Protein AF-X0Z3E6-F1 (afdb_monomer)

Nearest PDB structures (foldseek):
  6an0-assembly1_A-2  TM=9.094E-01  e=1.354E-13  Elizabethkingia anophelis NUHP1
  5vlc-assembly2_D  TM=8.176E-01  e=4.353E-12  Medicago truncatula
  5vld-assembly1_B  TM=8.070E-01  e=6.159E-12  Medicago truncatula
  8wwe-assembly1_B  TM=8.774E-01  e=5.944E-10  Ruegeria pomeroyi DSS-3
  8v36-assembly1_A  TM=8.901E-01  e=8.411E-10  Cupriavidus pinatubonensis JMP134

pLDDT: mean 85.2, std 17.92, range [24.03, 98.38]

InterPro domains:
  IPR012131 Histidinol dehydrogenase [PF00815] (28-216)
  IPR012131 Histidinol dehydrogenase [PR00083] (35-59)
  IPR012131 Histidinol dehydrogenase [PR00083] (145-171)
  IPR012131 Histidinol dehydrogenase [PR00083] (180-206)
  IPR012131 Histidinol dehydrogenase [PTHR21256] (28-215)
  IPR016161 Aldehyde/histidinol dehydrogenase [SSF53720] (30-215)

Sequence (234 aa):
MNYNFLKIEKPGKLGDIGTLFGQGFKVSSSVEKAVDKILKEVEANGDRAILKFCRQFDRFDTKDINEVKVKSKEIELASKKVKKTFPNLVKALEVSYRNIKEYHNAQFKKESGSWTIKPGKGKEVGQILLPLERVGIYIPGGRYIYPSTVLMTVVPAMVAGVKEIVICTPPQPDGNIDQILLYLCGRLKIKEVYKIGGAQAIAVLTYGTESIKKVTPSSYSLPQYQTGSSYISP

Secondary structure (DSSP, 8-state):
--------PPPSSGGGHHHHH-------HHHHHHHHHHHHHHHHHHHHHHHHHHHHHS----S-GGGTBPPHHHHHHHHHHHHHH-HHHHHHHHHHHHHHHHHHHHHHHHS--SEEEEEETTEEEEE-----SEEEEE---SS---HHHHHHHHHHHHHHT-SEEEEEEPPPTTSPPPHHHHHHHHHTT--EEEE--HHHHHHHHHH--SSS---S-STT--------------

Mean predicted aligned error: 9.58 Å

Radius of gyration: 23.56 Å; Cα contacts (8 Å, |Δi|>4): 290; chains: 1; bo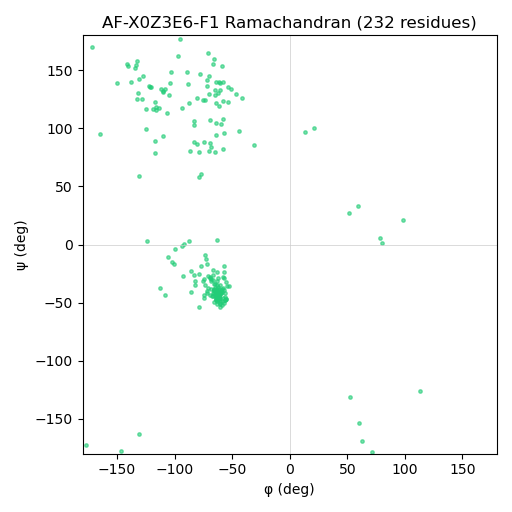unding box: 62×54×67 Å

Solvent-accessible surface area (backbone atoms only — not comparable to full-atom values): 13722 Å² total; per-residue (Å²): 134,91,72,86,71,81,76,86,66,82,67,90,46,81,70,61,50,49,68,79,70,54,75,76,83,74,78,53,70,68,56,54,54,52,44,53,50,43,36,52,43,26,65,75,46,24,57,62,36,48,43,51,46,27,40,74,73,35,59,32,83,54,91,51,74,73,72,36,42,59,52,71,66,59,25,51,52,23,36,56,48,43,54,71,76,36,51,68,58,50,52,53,51,53,52,49,48,51,54,52,45,52,51,47,48,52,52,62,68,67,47,84,66,58,45,76,47,67,93,46,93,97,42,77,50,69,49,81,77,76,55,55,63,38,46,64,43,79,46,79,52,64,97,55,82,53,69,62,59,52,48,72,53,51,44,52,42,54,68,59,56,36,76,39,60,36,37,28,26,29,27,34,85,87,57,42,68,57,45,68,57,30,25,48,31,50,76,70,67,52,79,43,40,32,53,33,36,74,60,56,30,53,27,38,34,58,64,15,37,90,88,41,80,41,30,59,78,78,67,89,70,67,76,84,68,79,75,87,62,83,85,78,75,133

Organism: NCBI:txid412755

Foldseek 3Di:
DDDPDPPPDPDPDPVVVCVVVPPPPDDDPVVVVVLVVLLVCCLVPPLVSQCVCCVVPLVANDPDSVLQWDDPVLLVVLQVVCCVPPVVVVVVLVVLLVVLLVVLLVVVVPPPAWDWDDPDVPDIDTDHQAAQQEDEQEFEDEPDHDSVSLSNPLSNSVSSPHNAYAYEYAAYNVNHRDSSVSSSCVVSVHRHYGNGDDSNSVSCCDNNGPPGDHSDPPPPPPPPPPPPDDPPDD

Structure (mmCIF, N/CA/C/O backbone):
data_AF-X0Z3E6-F1
#
_entry.id   AF-X0Z3E6-F1
#
loop_
_atom_site.group_PDB
_atom_site.id
_atom_site.type_symbol
_atom_site.label_atom_id
_atom_site.label_alt_id
_atom_site.label_comp_id
_atom_site.label_asym_id
_atom_site.label_entity_id
_atom_site.label_seq_id
_atom_site.pdbx_PDB_ins_code
_atom_site.Cartn_x
_atom_site.Cartn_y
_atom_site.Cartn_z
_atom_site.occupancy
_atom_site.B_iso_or_equiv
_atom_site.auth_seq_id
_atom_site.auth_comp_id
_atom_site.auth_asym_id
_atom_site.auth_atom_id
_atom_site.pdbx_PDB_model_num
ATOM 1 N N . MET A 1 1 ? -4.093 30.022 -31.645 1.00 42.38 1 MET A N 1
ATOM 2 C CA . MET A 1 1 ? -4.560 29.040 -30.642 1.00 42.38 1 MET A CA 1
ATOM 3 C C . MET A 1 1 ? -5.945 29.465 -30.185 1.00 42.38 1 MET A C 1
ATOM 5 O O . MET A 1 1 ? -6.049 30.468 -29.494 1.00 42.38 1 MET A O 1
ATOM 9 N N . ASN A 1 2 ? -6.995 28.760 -30.609 1.00 47.34 2 ASN A N 1
ATOM 10 C CA . ASN A 1 2 ? -8.354 29.000 -30.119 1.00 47.34 2 ASN A CA 1
ATOM 11 C C . ASN A 1 2 ? -8.529 28.248 -28.800 1.00 47.34 2 ASN A C 1
ATOM 13 O O . ASN A 1 2 ? -8.915 27.083 -28.792 1.00 47.34 2 ASN A O 1
ATOM 17 N N . TYR A 1 3 ? -8.187 28.893 -27.688 1.00 57.53 3 TYR A N 1
ATOM 18 C CA . TYR A 1 3 ? -8.621 28.405 -26.387 1.00 57.53 3 TYR A CA 1
ATOM 19 C C . TYR A 1 3 ? -10.102 28.755 -26.231 1.00 57.53 3 TYR A C 1
ATOM 21 O O . TYR A 1 3 ? -10.479 29.921 -26.349 1.00 57.53 3 TYR A O 1
ATOM 29 N N . ASN A 1 4 ? -10.941 27.750 -25.974 1.00 59.50 4 ASN A N 1
ATOM 30 C CA . ASN A 1 4 ? -12.307 27.966 -25.508 1.00 59.50 4 ASN A CA 1
ATOM 31 C C . ASN A 1 4 ? -12.238 28.525 -24.085 1.00 59.50 4 ASN A C 1
ATOM 33 O O . ASN A 1 4 ? -12.309 27.787 -23.104 1.00 59.50 4 ASN A O 1
ATOM 37 N N . PHE A 1 5 ? -12.054 29.837 -23.968 1.00 62.66 5 PHE A N 1
ATOM 38 C CA . PHE A 1 5 ? -12.304 30.528 -22.716 1.00 62.66 5 PHE A CA 1
ATOM 39 C C . PHE A 1 5 ? -13.795 30.398 -22.418 1.00 62.66 5 PHE A C 1
ATOM 41 O O . PHE A 1 5 ? -14.632 30.781 -23.238 1.00 62.66 5 PHE A O 1
ATOM 48 N N . LEU A 1 6 ? -14.128 29.825 -21.262 1.00 59.34 6 LEU A N 1
ATOM 49 C CA . LEU A 1 6 ? -15.498 29.803 -20.768 1.00 59.34 6 LEU A CA 1
ATOM 50 C C . LEU A 1 6 ? -15.971 31.257 -20.645 1.00 59.34 6 LE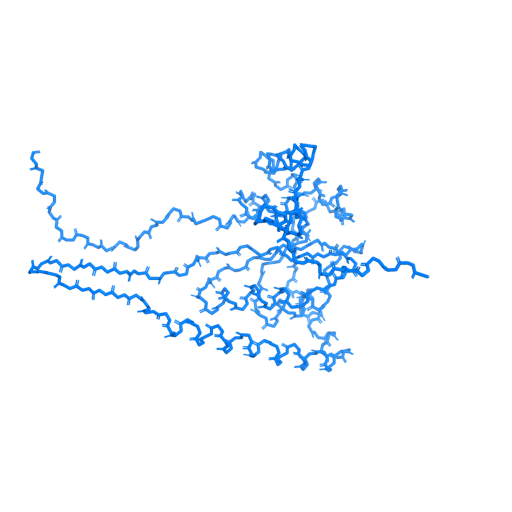U A C 1
ATOM 52 O O . LEU A 1 6 ? -15.524 31.986 -19.759 1.00 59.34 6 LEU A O 1
ATOM 56 N N . LYS A 1 7 ? -16.863 31.694 -21.538 1.00 62.50 7 LYS A N 1
ATOM 57 C CA . LYS A 1 7 ? -17.664 32.893 -21.295 1.00 62.50 7 LYS A CA 1
ATOM 58 C C . LYS A 1 7 ? -18.632 32.534 -20.176 1.00 62.50 7 LYS A C 1
ATOM 60 O O . LYS A 1 7 ? -19.538 31.733 -20.378 1.00 62.50 7 LYS A O 1
ATOM 65 N N . ILE A 1 8 ? -18.391 33.064 -18.981 1.00 61.66 8 ILE A N 1
ATOM 66 C CA . ILE A 1 8 ? -19.300 32.885 -17.848 1.00 61.66 8 ILE A CA 1
ATOM 67 C C . ILE A 1 8 ? -20.515 33.777 -18.106 1.00 61.66 8 ILE A C 1
ATOM 69 O O . ILE A 1 8 ? -20.546 34.940 -17.715 1.00 61.66 8 ILE A O 1
ATOM 73 N N . GLU A 1 9 ? -21.503 33.239 -18.812 1.00 66.81 9 GLU A N 1
ATOM 74 C CA . GLU A 1 9 ? -22.838 33.822 -18.889 1.00 66.81 9 GLU A CA 1
ATOM 75 C C . GLU A 1 9 ? -23.675 33.280 -17.728 1.00 66.81 9 GLU A C 1
ATOM 77 O O . GLU A 1 9 ? -23.588 32.102 -17.373 1.00 66.81 9 GLU A O 1
ATOM 82 N N . LYS A 1 10 ? -24.456 34.154 -17.082 1.00 64.69 10 LYS A N 1
ATOM 83 C CA . LYS A 1 10 ? -25.321 33.758 -15.966 1.00 64.69 10 LYS A CA 1
ATOM 84 C C . LYS A 1 10 ? -26.331 32.721 -16.487 1.00 64.69 10 LYS A C 1
ATOM 86 O O . LYS A 1 10 ? -27.104 33.069 -17.379 1.00 64.69 10 LYS A O 1
ATOM 91 N N . PRO A 1 11 ? -26.351 31.484 -15.956 1.00 65.31 11 PRO A N 1
ATOM 92 C CA . PRO A 1 11 ? -27.252 30.451 -16.451 1.00 65.31 11 PRO A CA 1
ATOM 93 C C . PRO A 1 11 ? -28.706 30.899 -16.275 1.00 65.31 11 PRO A C 1
ATOM 95 O O . PRO A 1 11 ? -29.086 31.403 -15.214 1.00 65.31 11 PRO A O 1
ATOM 98 N N . GLY A 1 12 ? -29.508 30.735 -17.329 1.00 69.94 12 GLY A N 1
ATOM 99 C CA . GLY A 1 12 ? -30.913 31.141 -17.346 1.00 69.94 12 GLY A CA 1
ATOM 100 C C . GLY A 1 12 ? -31.782 30.284 -16.425 1.00 69.94 12 GLY A C 1
ATOM 101 O O . GLY A 1 12 ? -32.778 30.775 -15.891 1.00 69.94 12 GLY A O 1
ATOM 102 N N . LYS A 1 13 ? -31.405 29.015 -16.206 1.00 75.38 13 LYS A N 1
ATOM 103 C CA . LYS A 1 13 ? -32.053 28.083 -15.270 1.00 75.38 13 LYS A CA 1
ATOM 104 C C . LYS A 1 13 ? -31.015 27.211 -14.554 1.00 75.38 13 LYS A C 1
ATOM 106 O O . LYS A 1 13 ? -29.942 26.936 -15.080 1.00 75.38 13 LYS A O 1
ATOM 111 N N . LEU A 1 14 ? -31.357 26.704 -13.363 1.00 66.12 14 LEU A N 1
ATOM 112 C CA . LEU A 1 14 ? -30.474 25.832 -12.565 1.00 66.12 14 LEU A CA 1
ATOM 113 C C . LEU A 1 14 ? -30.032 24.558 -13.321 1.00 66.12 14 LEU A C 1
ATOM 115 O O . LEU A 1 14 ? -28.947 24.046 -13.073 1.00 66.12 14 LEU A O 1
ATOM 119 N N . GLY A 1 15 ? -30.854 24.055 -14.250 1.00 65.88 15 GLY A N 1
ATOM 120 C CA . GLY A 1 15 ? -30.541 22.877 -15.070 1.00 65.88 15 GLY A CA 1
ATOM 121 C C . GLY A 1 15 ? -29.378 23.083 -16.049 1.00 65.88 15 GLY A C 1
ATOM 122 O O . GLY A 1 15 ? -28.659 22.129 -16.336 1.00 65.88 15 GLY A O 1
ATOM 123 N N . ASP A 1 16 ? -29.127 24.325 -16.477 1.00 65.25 16 ASP A N 1
ATOM 124 C CA . ASP A 1 16 ? -28.035 24.681 -17.398 1.00 65.25 16 ASP A CA 1
ATOM 125 C C . ASP A 1 16 ? -26.659 24.590 -16.715 1.00 65.25 16 ASP A C 1
ATOM 127 O O . ASP A 1 16 ? -25.621 24.517 -17.363 1.00 65.25 16 ASP A O 1
ATOM 131 N N . ILE A 1 17 ? -26.643 24.555 -15.380 1.00 66.12 17 ILE A N 1
ATOM 132 C CA . ILE A 1 17 ? -25.440 24.324 -14.579 1.00 66.12 17 ILE A CA 1
ATOM 133 C C . ILE A 1 17 ? -25.023 22.844 -14.646 1.00 66.12 17 ILE A C 1
ATOM 135 O O . ILE A 1 17 ? -23.836 22.520 -14.591 1.00 66.12 17 ILE A O 1
ATOM 139 N N . GLY A 1 18 ? -25.984 21.932 -14.827 1.00 63.44 18 GLY A N 1
ATOM 140 C CA . GLY A 1 18 ? -25.732 20.493 -14.905 1.00 63.44 18 GLY A CA 1
ATOM 141 C C . GLY A 1 18 ? -24.851 20.087 -16.088 1.00 63.44 18 GLY A C 1
ATOM 142 O O . GLY A 1 18 ? -24.103 19.122 -15.979 1.00 63.44 18 GLY A O 1
ATOM 143 N N . THR A 1 19 ? -24.868 20.836 -17.194 1.00 64.94 19 THR A N 1
ATOM 144 C CA . THR A 1 19 ? -23.994 20.599 -18.357 1.00 64.94 19 THR A CA 1
ATOM 145 C C . THR A 1 19 ? -22.572 21.126 -18.146 1.00 64.94 19 THR A C 1
ATOM 147 O O . THR A 1 19 ? -21.637 20.568 -18.716 1.00 64.94 19 THR A O 1
ATOM 150 N N . LEU A 1 20 ? -22.381 22.133 -17.283 1.00 66.19 20 LEU A N 1
ATOM 151 C CA . LEU A 1 20 ? -21.060 22.653 -16.900 1.00 66.19 20 LEU A CA 1
ATOM 152 C C . LEU A 1 20 ? -20.313 21.702 -15.951 1.00 66.19 20 LEU A C 1
ATOM 154 O O . LEU A 1 20 ? -19.094 21.569 -16.045 1.00 66.19 20 LEU A O 1
ATOM 158 N N . PHE A 1 21 ? -21.040 21.020 -15.062 1.00 67.50 21 PHE A N 1
ATOM 159 C CA . PHE A 1 21 ? -20.483 20.036 -14.119 1.00 67.50 21 PHE A CA 1
ATOM 160 C C . PHE A 1 21 ? -20.665 18.579 -14.568 1.00 67.50 21 PHE A C 1
ATOM 162 O O . PHE A 1 21 ? -20.172 17.656 -13.919 1.00 67.50 21 PHE A O 1
ATOM 169 N N . GLY A 1 22 ? -21.358 18.362 -15.685 1.00 56.81 22 GLY A N 1
ATOM 170 C CA . GLY A 1 22 ? -21.701 17.056 -16.229 1.00 56.81 22 GLY A CA 1
ATOM 171 C C . GLY A 1 22 ? -20.538 16.379 -16.941 1.00 56.81 22 GLY A C 1
ATOM 172 O O . GLY A 1 22 ? -20.647 16.049 -18.118 1.00 56.81 22 GLY A O 1
ATOM 173 N N . GLN A 1 23 ? -19.433 16.109 -16.245 1.00 59.59 23 GLN A N 1
ATOM 174 C CA . GLN A 1 23 ? -18.510 15.072 -16.704 1.00 59.59 23 GLN A CA 1
ATOM 175 C C . GLN A 1 23 ? -19.085 13.710 -16.323 1.00 59.59 23 GLN A C 1
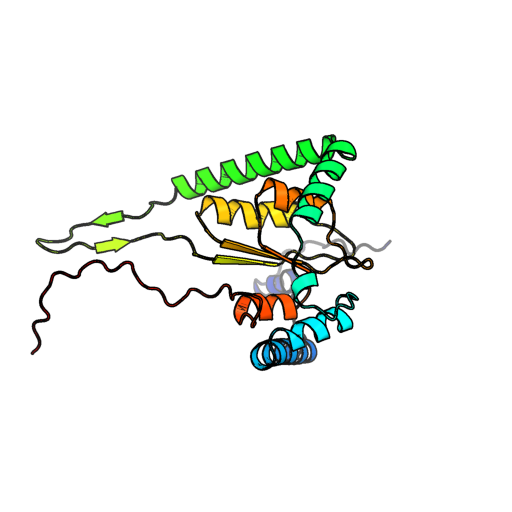ATOM 177 O O . GLN A 1 23 ? -18.712 13.100 -15.325 1.00 59.59 23 GLN A O 1
ATOM 182 N N . GLY A 1 24 ? -20.044 13.240 -17.121 1.00 55.34 24 GLY A N 1
ATOM 183 C CA . GLY A 1 24 ? -20.510 11.863 -17.044 1.00 55.34 24 GLY A CA 1
ATOM 184 C C . GLY A 1 24 ? -19.366 10.925 -17.414 1.00 55.34 24 GLY A C 1
ATOM 185 O O . GLY A 1 24 ? -19.146 10.652 -18.592 1.00 55.34 24 GLY A O 1
ATOM 186 N N . PHE A 1 25 ? -18.628 10.431 -16.421 1.00 58.25 25 PHE A N 1
ATOM 187 C CA . PHE A 1 25 ? -17.684 9.336 -16.609 1.00 58.25 25 PHE A CA 1
ATOM 188 C C . PHE A 1 25 ? -18.484 8.058 -16.893 1.00 58.25 25 PHE A C 1
ATOM 190 O O . PHE A 1 25 ? -18.868 7.326 -15.984 1.00 58.25 25 PHE A O 1
ATOM 197 N N . LYS A 1 26 ? -18.807 7.814 -18.168 1.00 68.75 26 LYS A N 1
ATOM 198 C CA . LYS A 1 26 ? -19.367 6.536 -18.615 1.00 68.75 26 LYS A CA 1
ATOM 199 C C . LYS A 1 26 ? -18.221 5.559 -18.840 1.00 68.75 26 LYS A C 1
ATOM 201 O O . LYS A 1 26 ? -17.501 5.663 -19.832 1.00 68.75 26 LYS A O 1
ATOM 206 N N . VAL A 1 27 ? -18.072 4.599 -17.932 1.00 73.31 27 VAL A N 1
ATOM 207 C CA . VAL A 1 27 ? -17.264 3.404 -18.194 1.00 73.31 27 VAL A CA 1
ATOM 208 C C . VAL A 1 27 ? -17.949 2.623 -19.312 1.00 73.31 27 VAL A C 1
ATOM 210 O O . VAL A 1 27 ? -19.167 2.449 -19.304 1.00 73.31 27 VAL A O 1
ATOM 213 N N . SER A 1 28 ? -17.192 2.191 -20.319 1.00 85.56 28 SER A N 1
ATOM 214 C CA . SER A 1 28 ? -17.769 1.358 -21.368 1.00 85.56 28 SER A CA 1
ATOM 215 C C . SER A 1 28 ? -18.065 -0.040 -20.821 1.00 85.56 28 SER A C 1
ATOM 217 O O . SER A 1 28 ? -17.262 -0.628 -20.095 1.00 85.56 28 SER A O 1
ATOM 219 N N . SER A 1 29 ? -19.188 -0.623 -21.239 1.00 86.94 29 SER A N 1
ATOM 220 C CA . SER A 1 29 ? -19.568 -1.991 -20.854 1.00 86.94 29 SER A CA 1
ATOM 221 C C . SER A 1 29 ? -18.511 -3.038 -21.235 1.00 86.94 29 SER A C 1
ATOM 223 O O . SER A 1 29 ? -18.428 -4.101 -20.624 1.00 86.94 29 SER A O 1
ATOM 225 N N . SER A 1 30 ? -17.663 -2.748 -22.228 1.00 90.19 30 SER A N 1
ATOM 226 C CA . SER A 1 30 ? -16.524 -3.594 -22.590 1.00 90.19 30 SER A CA 1
ATOM 227 C C . SER A 1 30 ? -15.436 -3.615 -21.513 1.00 90.19 30 SER A C 1
ATOM 229 O O . SER A 1 30 ? -14.850 -4.668 -21.275 1.00 90.19 30 SER A O 1
ATOM 231 N N . VAL A 1 31 ? -15.167 -2.478 -20.858 1.00 90.31 31 VAL A N 1
ATOM 232 C CA . VAL A 1 31 ? -14.194 -2.393 -19.759 1.00 90.31 31 VAL A CA 1
ATOM 233 C C . VAL A 1 31 ? -14.724 -3.129 -18.535 1.00 90.31 31 VAL A C 1
ATOM 235 O O . VAL A 1 31 ? -13.990 -3.920 -17.953 1.00 90.31 31 VAL A O 1
ATOM 238 N N . GLU A 1 32 ? -16.002 -2.956 -18.196 1.00 90.44 32 GLU A N 1
ATOM 239 C CA . GLU A 1 32 ? -16.633 -3.676 -17.080 1.00 90.44 32 GLU A CA 1
ATOM 240 C C . GLU A 1 32 ? -16.546 -5.193 -17.263 1.00 90.44 32 GLU A C 1
ATOM 242 O O . GLU A 1 32 ? -16.071 -5.895 -16.374 1.00 90.44 32 GLU A O 1
ATOM 247 N N . LYS A 1 33 ? -16.908 -5.703 -18.450 1.00 94.06 33 LYS A N 1
ATOM 248 C CA . LYS A 1 33 ? -16.800 -7.137 -18.769 1.00 94.06 33 LYS A CA 1
ATOM 249 C C . LYS A 1 33 ? -15.360 -7.647 -18.703 1.00 94.06 33 LYS A C 1
ATOM 251 O O . LYS A 1 33 ? -15.129 -8.777 -18.275 1.00 94.06 33 LYS A O 1
ATOM 256 N N . ALA A 1 34 ? -14.390 -6.844 -19.142 1.00 93.81 34 ALA A N 1
ATOM 257 C CA . ALA A 1 34 ? -12.980 -7.215 -19.074 1.00 93.81 34 ALA A CA 1
ATOM 258 C C . ALA A 1 34 ? -12.487 -7.297 -17.621 1.00 93.81 34 ALA A C 1
ATOM 260 O O . ALA A 1 34 ? -11.824 -8.269 -17.260 1.00 93.81 34 ALA A O 1
ATOM 261 N N . VAL A 1 35 ? -12.844 -6.317 -16.786 1.00 95.00 35 VAL A N 1
ATOM 262 C CA . VAL A 1 35 ? -12.511 -6.307 -15.356 1.00 95.00 35 VAL A CA 1
ATOM 263 C C . VAL A 1 35 ? -13.179 -7.478 -14.639 1.00 95.00 35 VAL A C 1
ATOM 265 O O . VAL A 1 35 ? -12.484 -8.218 -13.952 1.00 95.00 35 VAL A O 1
ATOM 268 N N . ASP A 1 36 ? -14.475 -7.715 -14.853 1.00 95.25 36 ASP A N 1
ATOM 269 C CA . ASP A 1 36 ? -15.211 -8.840 -14.256 1.00 95.25 36 ASP A CA 1
ATOM 270 C C . ASP A 1 36 ? -14.555 -10.191 -14.581 1.00 95.25 36 ASP A C 1
ATOM 272 O O . ASP A 1 36 ? -14.364 -11.034 -13.704 1.00 95.25 36 ASP A O 1
ATOM 276 N N . LYS A 1 37 ? -14.103 -10.370 -15.828 1.00 96.31 37 LYS A N 1
ATOM 277 C CA . LYS A 1 37 ? -13.358 -11.567 -16.230 1.00 96.31 37 LYS A CA 1
ATOM 278 C C . LYS A 1 37 ? -12.031 -11.710 -15.480 1.00 96.31 37 LYS A C 1
ATOM 280 O O . LYS A 1 37 ? -11.684 -12.822 -15.092 1.00 96.31 37 LYS A O 1
ATOM 285 N N . ILE A 1 38 ? -11.287 -10.619 -15.286 1.00 96.25 38 ILE A N 1
ATOM 286 C CA . ILE A 1 38 ? -10.024 -10.637 -14.529 1.00 96.25 38 ILE A CA 1
ATOM 287 C C . ILE A 1 38 ? -10.288 -11.014 -13.070 1.00 96.25 38 ILE A C 1
ATOM 289 O O . ILE A 1 38 ? -9.610 -11.893 -12.545 1.00 96.25 38 ILE A O 1
ATOM 293 N 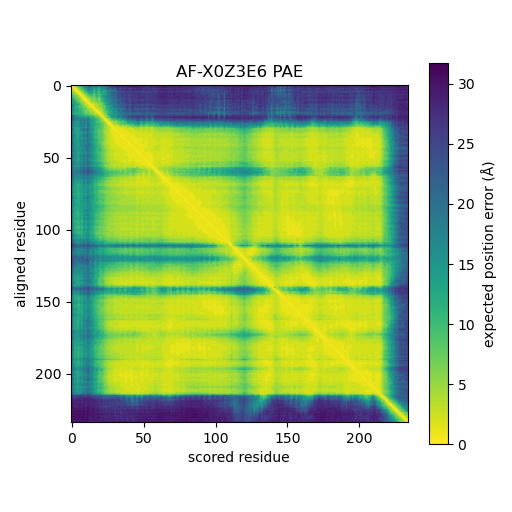N . LEU A 1 39 ? -11.285 -10.390 -12.436 1.00 95.75 39 LEU A N 1
ATOM 294 C CA . LEU A 1 39 ? -11.652 -10.664 -11.046 1.00 95.75 39 LEU A CA 1
ATOM 295 C C . LEU A 1 39 ? -11.998 -12.148 -10.844 1.00 95.75 39 LEU A C 1
ATOM 297 O O . LEU A 1 39 ? -11.408 -12.791 -9.979 1.00 95.75 39 LEU A O 1
ATOM 301 N N . LYS A 1 40 ? -12.880 -12.700 -11.688 1.00 96.94 40 LYS A N 1
ATOM 302 C CA . LYS A 1 40 ? -13.295 -14.113 -11.631 1.00 96.94 40 LYS A CA 1
ATOM 303 C C . LYS A 1 40 ? -12.150 -15.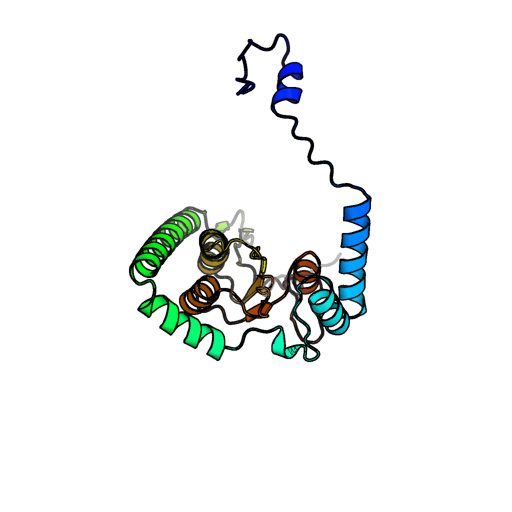084 -11.894 1.00 96.94 40 LYS A C 1
ATOM 305 O O . LYS A 1 40 ? -12.072 -16.130 -11.260 1.00 96.94 40 LYS A O 1
ATOM 310 N N . GLU A 1 41 ? -11.253 -14.754 -12.821 1.00 97.38 41 GLU A N 1
ATOM 311 C CA . GLU A 1 41 ? -10.091 -15.598 -13.104 1.00 97.38 41 GLU A CA 1
ATOM 312 C C . GLU A 1 41 ? -9.162 -15.686 -11.886 1.00 97.38 41 GLU A C 1
ATOM 314 O O . GLU A 1 41 ? -8.685 -16.778 -11.577 1.00 97.38 41 GLU A O 1
ATOM 319 N N . VAL A 1 42 ? -8.917 -14.562 -11.199 1.00 96.88 42 VAL A N 1
ATOM 320 C CA . VAL A 1 42 ? -8.086 -14.526 -9.985 1.00 96.88 42 VAL A CA 1
ATOM 321 C C . VAL A 1 42 ? -8.755 -15.261 -8.831 1.00 96.88 42 VAL A C 1
ATOM 323 O O . VAL A 1 42 ? -8.094 -16.056 -8.175 1.00 96.88 42 VAL A O 1
ATOM 326 N N . GLU A 1 43 ? -10.054 -15.056 -8.618 1.00 96.25 43 GLU A N 1
ATOM 327 C CA . GLU A 1 43 ? -10.810 -15.773 -7.586 1.00 96.25 43 GLU A CA 1
ATOM 328 C C . GLU A 1 43 ? -10.774 -17.297 -7.799 1.00 96.25 43 GLU A C 1
ATOM 330 O O . GLU A 1 43 ? -10.589 -18.049 -6.847 1.00 96.25 43 GLU A O 1
ATOM 335 N N . ALA A 1 44 ? -10.897 -17.758 -9.049 1.00 97.50 44 ALA A N 1
ATOM 336 C CA . ALA A 1 44 ? -10.939 -19.184 -9.369 1.00 97.50 44 ALA A CA 1
ATOM 337 C C . ALA A 1 44 ? -9.558 -19.857 -9.460 1.00 97.50 44 ALA A C 1
ATOM 339 O O . ALA A 1 44 ? -9.450 -21.054 -9.199 1.00 97.50 44 ALA A O 1
ATOM 340 N N . ASN A 1 45 ? -8.513 -19.134 -9.882 1.00 97.25 45 ASN A N 1
ATOM 341 C CA . ASN A 1 45 ? -7.214 -19.732 -10.230 1.00 97.25 45 ASN A CA 1
ATOM 342 C C . ASN A 1 45 ? -6.012 -19.163 -9.460 1.00 97.25 45 ASN A C 1
ATOM 344 O O . ASN A 1 45 ? -4.880 -19.542 -9.774 1.00 97.25 45 ASN A O 1
ATOM 348 N N . GLY A 1 46 ? -6.229 -18.249 -8.513 1.00 96.50 46 GLY A N 1
ATOM 349 C CA . GLY A 1 46 ? -5.212 -17.804 -7.563 1.00 96.50 46 GLY A CA 1
ATOM 350 C C . GLY A 1 46 ? -3.898 -17.347 -8.210 1.00 96.50 46 GLY A C 1
ATOM 351 O O . GLY A 1 46 ? -3.890 -16.591 -9.189 1.00 96.50 46 GLY A O 1
ATOM 352 N N . ASP A 1 47 ? -2.774 -17.844 -7.692 1.00 97.19 47 ASP A N 1
ATOM 353 C CA . ASP A 1 47 ? -1.411 -17.513 -8.134 1.00 97.19 47 ASP A CA 1
ATOM 354 C C . ASP A 1 47 ? -1.210 -17.691 -9.647 1.00 97.19 47 ASP A C 1
ATOM 356 O O . ASP A 1 47 ? -0.523 -16.899 -10.302 1.00 97.19 47 ASP A O 1
ATOM 360 N N . ARG A 1 48 ? -1.852 -18.703 -10.246 1.00 96.44 48 ARG A N 1
ATOM 361 C CA . ARG A 1 48 ? -1.749 -18.975 -11.688 1.00 96.44 48 ARG A CA 1
ATOM 362 C C . ARG A 1 48 ? -2.324 -17.827 -12.516 1.00 96.44 48 ARG A C 1
ATOM 364 O O . ARG A 1 48 ? -1.743 -17.469 -13.545 1.00 96.44 48 ARG A O 1
ATOM 371 N N . ALA A 1 49 ? -3.442 -17.247 -12.081 1.00 96.31 49 ALA A N 1
ATOM 372 C CA . ALA A 1 49 ? -4.030 -16.084 -12.739 1.00 96.31 49 ALA A CA 1
ATOM 373 C C . ALA A 1 49 ? -3.107 -14.865 -12.639 1.00 96.31 49 ALA A C 1
ATOM 375 O O . ALA A 1 49 ? -2.965 -14.122 -13.609 1.00 96.31 49 ALA A O 1
ATOM 376 N N . ILE A 1 50 ? -2.426 -14.693 -11.505 1.00 95.62 50 ILE A N 1
ATOM 377 C CA . ILE A 1 50 ? -1.488 -13.582 -11.297 1.00 95.62 50 ILE A CA 1
ATOM 378 C C . ILE A 1 50 ? -0.295 -13.692 -12.227 1.00 95.62 50 ILE A C 1
ATOM 380 O O . ILE A 1 50 ? -0.028 -12.752 -12.969 1.00 95.62 50 ILE A O 1
ATOM 384 N N . LEU A 1 51 ? 0.350 -14.856 -12.292 1.00 94.56 51 LEU A N 1
ATOM 385 C CA . LEU A 1 51 ? 1.456 -15.085 -13.225 1.00 94.56 51 LEU A CA 1
ATOM 386 C C . LEU A 1 51 ? 1.036 -14.838 -14.684 1.00 94.56 51 LEU A C 1
ATOM 388 O O . LEU A 1 51 ? 1.786 -14.242 -15.459 1.00 94.56 51 LEU A O 1
ATOM 392 N N . LYS A 1 52 ? -0.182 -15.249 -15.058 1.00 94.75 52 LYS A N 1
ATOM 393 C CA . LYS A 1 52 ? -0.760 -14.991 -16.385 1.00 94.75 52 LYS A CA 1
ATOM 394 C C . LYS A 1 52 ? -0.945 -13.493 -16.651 1.00 94.75 52 LYS A C 1
ATOM 396 O O . LYS A 1 52 ? -0.535 -13.013 -17.708 1.00 94.75 52 LYS A O 1
ATOM 401 N N . PHE A 1 53 ? -1.537 -12.747 -15.720 1.00 94.00 53 PHE A N 1
ATOM 402 C CA . PHE A 1 53 ? -1.810 -11.321 -15.911 1.00 94.00 53 PHE A CA 1
ATOM 403 C C . PHE A 1 53 ? -0.562 -10.440 -15.790 1.00 94.00 53 PHE A C 1
ATOM 405 O O . PHE A 1 53 ? -0.456 -9.467 -16.535 1.00 94.00 53 PHE A O 1
ATOM 412 N N . CYS A 1 54 ? 0.422 -10.812 -14.969 1.00 90.12 54 CYS A N 1
ATOM 413 C CA . CYS A 1 54 ? 1.723 -10.139 -14.931 1.00 90.12 54 CYS A CA 1
ATOM 414 C C . CYS A 1 54 ? 2.442 -10.223 -16.288 1.00 90.12 54 CYS A C 1
ATOM 416 O O . CYS A 1 54 ? 2.946 -9.217 -16.791 1.00 90.12 54 CYS A O 1
ATOM 418 N N . ARG A 1 55 ? 2.404 -11.392 -16.945 1.00 89.44 55 ARG A N 1
ATOM 419 C CA . ARG A 1 55 ? 2.923 -11.557 -18.314 1.00 89.44 55 ARG A CA 1
ATOM 420 C C . ARG A 1 55 ? 2.154 -10.721 -19.325 1.00 89.44 55 ARG A C 1
ATOM 422 O O . ARG A 1 55 ? 2.751 -10.058 -20.168 1.00 89.44 55 ARG A O 1
ATOM 429 N N . GLN A 1 56 ? 0.827 -10.771 -19.248 1.00 90.38 56 GLN A N 1
ATOM 430 C CA . GLN A 1 56 ? -0.045 -10.156 -20.243 1.00 90.38 56 GLN A CA 1
ATOM 431 C C . GLN A 1 56 ? -0.047 -8.623 -20.174 1.00 90.38 56 GLN A C 1
ATOM 433 O O . GLN A 1 56 ? -0.049 -7.969 -21.216 1.00 90.38 56 GLN A O 1
ATOM 438 N N . PHE A 1 57 ? -0.081 -8.050 -18.970 1.00 88.06 57 PHE A N 1
ATOM 439 C CA . PHE A 1 57 ? -0.314 -6.617 -18.768 1.00 88.06 57 PHE A CA 1
ATOM 440 C C . PHE A 1 57 ? 0.898 -5.878 -18.211 1.00 88.06 57 PHE A C 1
ATOM 442 O O . PHE A 1 57 ? 1.169 -4.756 -18.635 1.00 88.06 57 PHE A O 1
ATOM 449 N N . ASP A 1 58 ? 1.646 -6.510 -17.309 1.00 81.19 58 ASP A N 1
ATOM 450 C CA . ASP A 1 58 ? 2.716 -5.845 -16.560 1.00 81.19 58 ASP A CA 1
ATOM 451 C C . ASP A 1 58 ? 4.097 -5.998 -17.228 1.00 81.19 58 ASP A C 1
ATOM 453 O O . ASP A 1 58 ? 5.084 -5.456 -16.737 1.00 81.19 58 ASP A O 1
ATOM 457 N N . ARG A 1 59 ? 4.180 -6.720 -18.362 1.00 80.25 59 ARG A N 1
ATOM 458 C CA . ARG A 1 59 ? 5.435 -7.074 -19.068 1.00 80.25 59 ARG A CA 1
ATOM 459 C C . ARG A 1 59 ? 6.480 -7.704 -18.141 1.00 80.25 59 ARG A C 1
ATOM 461 O O . ARG A 1 59 ? 7.679 -7.627 -18.394 1.00 80.25 59 ARG A O 1
ATOM 468 N N . PHE A 1 60 ? 6.004 -8.340 -17.077 1.00 82.69 60 PHE A N 1
ATOM 469 C CA . PHE A 1 60 ? 6.809 -9.003 -16.072 1.00 82.69 60 PHE A CA 1
ATOM 470 C C . PHE A 1 60 ? 6.600 -10.507 -16.220 1.00 82.69 60 PHE A C 1
ATOM 472 O O . PHE A 1 60 ? 5.626 -11.075 -15.719 1.00 82.69 60 PHE A O 1
ATOM 479 N N . ASP A 1 61 ? 7.490 -11.138 -16.987 1.00 82.50 61 ASP A N 1
ATOM 480 C CA . ASP A 1 61 ? 7.422 -12.568 -17.274 1.00 82.50 61 ASP A CA 1
ATOM 481 C C . ASP A 1 61 ? 8.132 -13.381 -16.197 1.00 82.50 61 ASP A C 1
ATOM 483 O O . ASP A 1 61 ? 9.283 -13.788 -16.342 1.00 82.50 61 ASP A O 1
ATOM 487 N N . THR A 1 62 ? 7.422 -13.593 -15.091 1.00 84.06 62 THR A N 1
ATOM 488 C CA . THR A 1 62 ? 7.841 -14.533 -14.056 1.00 84.06 62 THR A CA 1
ATOM 489 C C . THR A 1 62 ? 7.041 -15.839 -14.119 1.00 84.06 62 THR A C 1
ATOM 491 O O . THR A 1 62 ? 5.862 -15.900 -14.509 1.00 84.06 62 THR A O 1
ATOM 494 N N . LYS A 1 63 ? 7.715 -16.928 -13.741 1.00 88.06 63 LYS A N 1
ATOM 495 C CA . LYS A 1 63 ? 7.128 -18.260 -13.539 1.00 88.06 63 LYS A CA 1
ATOM 496 C C . LYS A 1 63 ? 7.009 -18.625 -12.060 1.00 88.06 63 LYS A C 1
ATOM 498 O O . LYS A 1 63 ? 6.347 -19.611 -11.758 1.00 88.06 63 LYS A O 1
ATOM 503 N N . ASP A 1 64 ? 7.622 -17.845 -11.174 1.00 91.44 64 ASP A N 1
ATOM 504 C CA . ASP A 1 64 ? 7.634 -18.076 -9.736 1.00 91.44 64 ASP A CA 1
ATOM 505 C C . ASP A 1 64 ? 6.864 -16.954 -9.036 1.00 91.44 64 ASP A C 1
ATOM 507 O O . ASP A 1 64 ? 7.242 -15.783 -9.078 1.00 91.44 64 ASP A O 1
ATOM 511 N N . ILE A 1 65 ? 5.778 -17.318 -8.355 1.00 92.69 65 ILE A N 1
ATOM 512 C CA . ILE A 1 65 ? 4.953 -16.365 -7.610 1.00 92.69 65 ILE A CA 1
ATOM 513 C C . ILE A 1 65 ? 5.760 -15.608 -6.545 1.00 92.69 65 ILE A C 1
ATOM 515 O O . ILE A 1 65 ? 5.471 -14.448 -6.250 1.00 92.69 65 ILE A O 1
ATOM 519 N N . ASN A 1 66 ? 6.834 -16.206 -6.020 1.00 92.19 66 ASN A N 1
ATOM 520 C CA . ASN A 1 66 ? 7.686 -15.559 -5.026 1.00 92.19 66 ASN A CA 1
ATOM 521 C C . ASN A 1 66 ? 8.448 -14.350 -5.585 1.00 92.19 66 ASN A C 1
ATOM 523 O O . ASN A 1 66 ? 8.836 -13.472 -4.815 1.00 92.19 66 ASN A O 1
ATOM 527 N N . GLU A 1 67 ? 8.649 -14.261 -6.903 1.00 92.50 67 GLU A N 1
ATOM 528 C CA . GLU A 1 67 ? 9.287 -13.105 -7.547 1.00 92.50 67 GLU A CA 1
ATOM 529 C C . GLU A 1 67 ? 8.350 -11.902 -7.679 1.00 92.50 67 GLU A C 1
ATOM 531 O O . GLU A 1 67 ? 8.813 -10.767 -7.829 1.00 92.50 67 GLU A O 1
ATOM 536 N N . VAL A 1 68 ? 7.037 -12.130 -7.580 1.00 94.31 68 VAL A N 1
ATOM 537 C CA .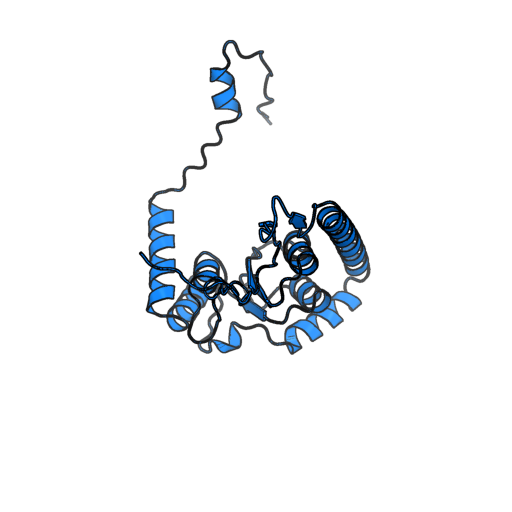 VAL A 1 68 ? 6.035 -11.061 -7.546 1.00 94.31 68 VAL A CA 1
ATOM 538 C C . VAL A 1 68 ? 6.142 -10.270 -6.242 1.00 94.31 68 VAL A C 1
ATOM 540 O O . VAL A 1 68 ? 5.875 -9.068 -6.225 1.00 94.31 68 VAL A O 1
ATOM 543 N N . LYS A 1 69 ? 6.574 -10.902 -5.145 1.00 95.94 69 LYS A N 1
ATOM 544 C CA . LYS A 1 69 ? 6.837 -10.215 -3.879 1.00 95.94 69 LYS A CA 1
ATOM 545 C C . LYS A 1 69 ? 8.205 -9.539 -3.913 1.00 95.94 69 LYS A C 1
ATOM 547 O O . LYS A 1 69 ? 9.233 -10.179 -4.120 1.00 95.94 69 LYS A O 1
ATOM 552 N N . VAL A 1 70 ? 8.232 -8.241 -3.628 1.00 95.88 70 VAL A N 1
ATOM 553 C CA . VAL A 1 70 ? 9.481 -7.487 -3.485 1.00 95.88 70 VAL A CA 1
ATOM 554 C C . VAL A 1 70 ? 10.267 -8.013 -2.284 1.00 95.88 70 VAL A C 1
ATOM 556 O O . VAL A 1 70 ? 9.756 -8.098 -1.163 1.00 95.88 70 VAL A O 1
ATOM 559 N N . LYS A 1 71 ? 11.542 -8.330 -2.502 1.00 95.88 71 LYS A N 1
ATOM 560 C CA . LYS A 1 71 ? 12.453 -8.825 -1.469 1.00 95.88 71 LYS A CA 1
ATOM 561 C C . LYS A 1 71 ? 12.940 -7.670 -0.594 1.00 95.88 71 LYS A C 1
ATOM 563 O O . LYS A 1 71 ? 13.207 -6.566 -1.066 1.00 95.88 71 LYS A O 1
ATOM 568 N N . SER A 1 72 ? 13.169 -7.940 0.691 1.00 95.12 72 SER A N 1
ATOM 569 C CA . SER A 1 72 ? 13.720 -6.955 1.642 1.00 95.12 72 SER A CA 1
ATOM 570 C C . SER A 1 72 ? 15.038 -6.333 1.161 1.00 95.12 72 SER A C 1
ATOM 572 O O . SER A 1 72 ? 15.268 -5.138 1.340 1.00 95.12 72 SER A O 1
ATOM 574 N N . LYS A 1 73 ? 15.873 -7.126 0.479 1.00 96.12 73 LYS A N 1
ATOM 575 C CA . LYS A 1 73 ? 17.132 -6.677 -0.124 1.00 96.12 73 LYS A CA 1
ATOM 576 C C . LYS A 1 73 ? 16.927 -5.615 -1.213 1.00 96.12 73 LYS A C 1
ATOM 578 O O . LYS A 1 73 ? 17.726 -4.688 -1.295 1.00 96.12 73 LYS A O 1
ATOM 583 N N . GLU A 1 74 ? 15.864 -5.709 -2.019 1.00 95.50 74 GLU A N 1
ATOM 584 C CA . GLU A 1 74 ? 15.537 -4.695 -3.039 1.00 95.50 74 GLU A CA 1
ATOM 585 C C . GLU A 1 74 ? 15.217 -3.349 -2.370 1.00 95.50 74 GLU A C 1
ATOM 587 O O . GLU A 1 74 ? 15.753 -2.312 -2.764 1.00 95.50 74 GLU A O 1
ATOM 592 N N . ILE A 1 75 ? 14.422 -3.377 -1.294 1.00 96.81 75 ILE A N 1
ATOM 593 C CA . ILE A 1 75 ? 14.074 -2.191 -0.495 1.00 96.81 75 ILE A CA 1
ATOM 594 C C . ILE A 1 75 ? 15.323 -1.558 0.132 1.00 96.81 75 ILE A C 1
ATOM 596 O O . ILE A 1 75 ? 15.491 -0.336 0.094 1.00 96.81 75 ILE A O 1
ATOM 600 N N . GLU A 1 76 ? 16.217 -2.369 0.701 1.00 96.50 76 GLU A N 1
ATOM 601 C CA . GLU A 1 76 ? 17.446 -1.885 1.334 1.00 96.50 76 GLU A CA 1
ATOM 602 C C . GLU A 1 76 ? 18.390 -1.220 0.321 1.00 96.50 76 GLU A C 1
ATOM 604 O O . GLU A 1 76 ? 18.886 -0.111 0.558 1.00 96.50 76 GLU A O 1
ATOM 609 N N . LEU A 1 77 ? 18.612 -1.870 -0.825 1.00 96.62 77 LEU A N 1
ATOM 610 C CA . LEU A 1 77 ? 19.469 -1.356 -1.893 1.00 96.62 77 LEU A CA 1
ATOM 611 C C . LEU A 1 77 ? 18.917 -0.049 -2.467 1.00 96.62 77 LEU A C 1
ATOM 613 O O . LEU A 1 77 ? 19.659 0.933 -2.573 1.00 96.62 77 LEU A O 1
ATOM 617 N N . ALA A 1 78 ? 17.616 -0.000 -2.764 1.00 95.38 78 ALA A N 1
ATOM 618 C CA . ALA A 1 78 ? 16.952 1.216 -3.220 1.00 95.38 78 ALA A CA 1
ATOM 619 C C . ALA A 1 78 ? 17.064 2.338 -2.180 1.00 95.38 78 ALA A C 1
ATOM 621 O O . ALA A 1 78 ? 17.396 3.472 -2.523 1.00 95.38 78 ALA A O 1
ATOM 622 N N . SER A 1 79 ? 16.890 2.014 -0.896 1.00 95.81 79 SER A N 1
ATOM 623 C CA . SER A 1 79 ? 16.993 2.993 0.188 1.00 95.81 79 SER A CA 1
ATOM 624 C C . SER A 1 79 ? 18.383 3.622 0.277 1.00 95.81 79 SER A C 1
ATOM 626 O O . SER A 1 79 ? 18.505 4.842 0.407 1.00 95.81 79 SER A O 1
ATOM 628 N N . LYS A 1 80 ? 19.443 2.808 0.187 1.00 97.38 80 LYS A N 1
ATOM 629 C CA . LYS A 1 80 ? 20.836 3.286 0.171 1.00 97.38 80 LYS A CA 1
ATOM 630 C C . LYS A 1 80 ? 21.110 4.148 -1.063 1.00 97.38 80 LYS A C 1
ATOM 632 O O . LYS A 1 80 ? 21.676 5.235 -0.939 1.00 97.38 80 LYS A O 1
ATOM 637 N N . LYS A 1 81 ? 20.668 3.691 -2.239 1.00 97.38 81 LYS A N 1
ATOM 638 C CA . LYS A 1 81 ? 20.862 4.387 -3.515 1.00 97.38 81 LYS A CA 1
ATOM 639 C C . LYS A 1 81 ? 20.161 5.745 -3.532 1.00 97.38 81 LYS A C 1
ATOM 641 O O . LYS A 1 81 ? 20.816 6.749 -3.783 1.00 97.38 81 LYS A O 1
ATOM 646 N N . VAL A 1 82 ? 18.876 5.810 -3.183 1.00 97.38 82 VAL A N 1
ATOM 647 C CA . VAL A 1 82 ? 18.097 7.061 -3.189 1.00 97.38 82 VAL A CA 1
ATOM 648 C C . VAL A 1 82 ? 18.670 8.092 -2.222 1.00 97.38 82 VAL A C 1
ATOM 650 O O . VAL A 1 82 ? 18.815 9.252 -2.600 1.00 97.38 82 VAL A O 1
ATOM 653 N N . LYS A 1 83 ? 19.076 7.683 -1.011 1.00 97.25 83 LYS A N 1
ATOM 654 C CA . LYS A 1 83 ? 19.728 8.589 -0.048 1.00 97.25 83 LYS A CA 1
ATOM 655 C C . LYS A 1 83 ? 21.018 9.200 -0.592 1.00 97.25 83 LYS A C 1
ATOM 657 O O . LYS A 1 83 ? 21.268 10.378 -0.356 1.00 97.25 83 LYS A O 1
ATOM 662 N N . LYS A 1 84 ? 21.818 8.413 -1.319 1.00 97.81 84 LYS A N 1
ATOM 663 C CA . LYS A 1 84 ? 23.071 8.877 -1.928 1.00 97.81 84 LYS A CA 1
ATOM 664 C C . LYS A 1 84 ? 22.821 9.765 -3.149 1.00 97.81 84 LYS A C 1
ATOM 666 O O . LYS A 1 84 ? 23.459 10.800 -3.287 1.00 97.81 84 LYS A O 1
ATOM 671 N N . THR A 1 85 ? 21.920 9.354 -4.037 1.00 98.00 85 THR A N 1
ATOM 672 C CA . THR A 1 85 ? 21.713 10.002 -5.340 1.00 98.00 85 THR A CA 1
ATOM 673 C C . THR A 1 85 ? 20.818 11.239 -5.251 1.00 98.00 85 THR A C 1
ATOM 675 O O . THR A 1 85 ? 21.053 12.205 -5.968 1.00 98.00 85 THR A O 1
ATOM 678 N N . PHE A 1 86 ? 19.815 11.245 -4.366 1.00 97.25 86 PHE A N 1
ATOM 679 C CA . PHE A 1 86 ? 18.803 12.307 -4.287 1.00 97.25 86 PHE A CA 1
ATOM 680 C C . PHE A 1 86 ? 18.599 12.836 -2.854 1.00 97.25 86 PHE A C 1
ATOM 682 O O . PHE A 1 86 ? 17.481 12.806 -2.330 1.00 97.25 86 PHE A O 1
ATOM 689 N N . PRO A 1 87 ? 19.642 13.371 -2.194 1.00 97.19 87 PRO A N 1
ATOM 690 C CA . PRO A 1 87 ? 19.548 13.816 -0.802 1.00 97.19 87 PRO A CA 1
ATOM 691 C C . PRO A 1 87 ? 18.508 14.929 -0.589 1.00 97.19 87 PRO A C 1
ATOM 693 O O . PRO A 1 87 ? 17.817 14.945 0.429 1.00 97.19 87 PRO A O 1
ATOM 696 N N . ASN A 1 88 ? 18.342 15.840 -1.555 1.00 97.94 88 ASN A N 1
ATOM 697 C CA . ASN A 1 88 ? 17.344 16.912 -1.468 1.00 97.94 88 ASN A CA 1
ATOM 698 C C . ASN A 1 88 ? 15.908 16.388 -1.612 1.00 97.94 88 ASN A C 1
ATOM 700 O O . ASN A 1 88 ? 15.022 16.835 -0.887 1.00 97.94 88 ASN A O 1
ATOM 704 N N . LEU A 1 89 ? 15.686 15.397 -2.484 1.00 96.50 89 LEU A N 1
ATOM 705 C CA . LEU A 1 89 ? 14.391 14.725 -2.594 1.00 96.50 89 LEU A CA 1
ATOM 706 C C . LEU A 1 89 ? 14.048 14.007 -1.288 1.00 96.50 89 LEU A C 1
ATOM 708 O O . LEU A 1 89 ? 12.936 14.141 -0.793 1.00 96.50 89 LEU A O 1
ATOM 712 N N . VAL A 1 90 ? 15.013 13.297 -0.698 1.00 97.81 90 VAL A N 1
ATOM 713 C CA . VAL A 1 90 ? 14.830 12.644 0.603 1.00 97.81 90 VAL A CA 1
ATOM 714 C C . VAL A 1 90 ? 14.406 13.656 1.664 1.00 97.81 90 VAL A C 1
ATOM 716 O O . VAL A 1 90 ? 13.406 13.430 2.337 1.00 97.81 90 VAL A O 1
ATOM 719 N N . LYS A 1 91 ? 15.083 14.808 1.764 1.00 98.00 91 LYS A N 1
ATOM 720 C CA . LYS A 1 91 ? 14.678 15.881 2.690 1.00 98.00 91 LYS A CA 1
ATOM 721 C C . LYS A 1 91 ? 13.233 16.337 2.447 1.00 98.00 91 LYS A C 1
ATOM 723 O O . LYS A 1 91 ? 12.472 16.456 3.403 1.00 98.00 91 LYS A O 1
ATOM 728 N N . ALA A 1 92 ? 12.833 16.543 1.191 1.00 97.81 92 ALA A N 1
ATOM 729 C CA . ALA A 1 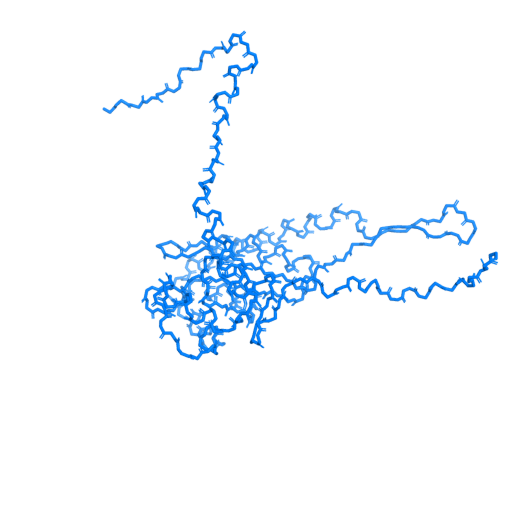92 ? 11.466 16.945 0.850 1.00 97.81 92 ALA A CA 1
ATOM 730 C C . ALA A 1 92 ? 10.418 15.871 1.210 1.00 97.81 92 ALA A C 1
ATOM 732 O O . ALA A 1 92 ? 9.344 16.193 1.728 1.00 97.81 92 ALA A O 1
ATOM 733 N N . LEU A 1 93 ? 10.736 14.591 0.991 1.00 97.69 93 LEU A N 1
ATOM 734 C CA . LEU A 1 93 ? 9.878 13.466 1.372 1.00 97.69 93 LEU A CA 1
ATOM 735 C C . LEU A 1 93 ? 9.734 13.352 2.894 1.00 97.69 93 LEU A C 1
ATOM 737 O O . LEU A 1 93 ? 8.634 13.092 3.374 1.00 97.69 93 LEU A O 1
ATOM 741 N N . GLU A 1 94 ? 10.799 13.601 3.660 1.00 97.62 94 GLU A N 1
ATOM 742 C CA . GLU A 1 94 ? 10.742 13.612 5.128 1.00 97.62 94 GLU A CA 1
ATOM 743 C C . GLU A 1 94 ? 9.873 14.755 5.667 1.00 97.62 94 GLU A C 1
ATOM 745 O O . GLU A 1 94 ? 9.068 14.536 6.575 1.00 97.62 94 GLU A O 1
ATOM 750 N N . VAL A 1 95 ? 9.978 15.957 5.085 1.00 98.25 95 VAL A N 1
ATOM 751 C CA . VAL A 1 95 ? 9.093 17.086 5.424 1.00 98.25 95 VAL A CA 1
ATOM 752 C C . VAL A 1 95 ? 7.637 16.732 5.122 1.00 98.25 95 VAL A C 1
ATOM 754 O O . VAL A 1 95 ? 6.773 16.920 5.976 1.00 98.25 95 VAL A O 1
ATOM 757 N N . SER A 1 96 ? 7.373 16.160 3.945 1.00 97.88 96 SER A N 1
ATOM 758 C CA . SER A 1 96 ? 6.026 15.740 3.542 1.00 97.88 96 SER A CA 1
ATOM 759 C C . SER A 1 96 ? 5.462 14.686 4.496 1.00 97.88 96 SER A C 1
ATOM 761 O O . SER A 1 96 ? 4.361 14.850 5.013 1.00 97.88 96 SER A O 1
ATOM 763 N N . TYR A 1 97 ? 6.240 13.643 4.800 1.00 98.12 97 TYR A N 1
ATOM 764 C CA . TYR A 1 97 ? 5.871 12.611 5.769 1.00 98.12 97 TYR A CA 1
ATOM 765 C C . TYR A 1 97 ? 5.531 13.209 7.137 1.00 98.12 97 TYR A C 1
ATOM 767 O O . TYR A 1 97 ? 4.505 12.853 7.715 1.00 98.12 97 TYR A O 1
ATOM 775 N N . ARG A 1 98 ? 6.367 14.122 7.654 1.00 98.38 98 ARG A N 1
ATOM 776 C CA . ARG A 1 98 ? 6.137 14.768 8.952 1.00 98.38 98 ARG A CA 1
ATOM 777 C C . ARG A 1 98 ? 4.827 15.548 8.954 1.00 98.38 98 ARG A C 1
ATOM 779 O O . ARG A 1 98 ? 4.020 15.329 9.848 1.00 98.38 98 ARG A O 1
ATOM 786 N N . ASN A 1 99 ? 4.607 16.393 7.951 1.00 98.38 99 ASN A N 1
ATOM 787 C CA . ASN A 1 99 ? 3.423 17.246 7.881 1.00 98.38 99 ASN A CA 1
ATOM 788 C C . ASN A 1 99 ? 2.135 16.415 7.742 1.00 98.38 99 ASN A C 1
ATOM 790 O O . ASN A 1 99 ? 1.167 16.656 8.458 1.00 98.38 99 ASN A O 1
ATOM 794 N N . ILE A 1 100 ? 2.139 15.395 6.874 1.00 98.31 100 ILE A N 1
ATOM 795 C CA . ILE A 1 100 ? 1.001 14.475 6.691 1.00 98.31 100 ILE A CA 1
ATOM 796 C C . ILE A 1 100 ? 0.712 13.736 8.000 1.00 98.31 100 ILE A C 1
ATOM 798 O O . ILE A 1 100 ? -0.430 13.669 8.453 1.00 98.31 100 ILE A O 1
ATOM 802 N N . LYS A 1 101 ? 1.756 13.213 8.651 1.00 98.06 101 LYS A N 1
ATOM 803 C CA . LYS A 1 101 ? 1.620 12.513 9.927 1.00 98.06 101 LYS A CA 1
ATOM 804 C C . LYS A 1 101 ? 1.074 13.431 11.017 1.00 98.06 101 LYS A C 1
ATOM 806 O O . LYS A 1 101 ? 0.215 13.004 11.782 1.00 98.06 101 LYS A O 1
ATOM 811 N N . GLU A 1 102 ? 1.568 14.658 11.122 1.00 98.12 102 GLU A N 1
ATOM 812 C CA . GLU A 1 102 ? 1.104 15.635 12.109 1.00 98.12 102 GLU A CA 1
ATOM 813 C C . GLU A 1 102 ? -0.378 15.962 11.914 1.00 98.12 102 GLU A C 1
ATOM 815 O O . GLU A 1 102 ? -1.152 15.873 12.868 1.00 98.12 102 GLU A O 1
ATOM 820 N N . TYR A 1 103 ? -0.788 16.218 10.670 1.00 97.56 103 TYR A N 1
ATOM 821 C CA . TYR A 1 103 ? -2.181 16.481 10.327 1.00 97.56 103 TYR A CA 1
ATOM 822 C C . TYR A 1 103 ? -3.104 15.314 10.704 1.00 97.56 103 TYR A C 1
ATOM 824 O O . TYR A 1 103 ? -4.072 15.513 11.437 1.00 97.56 103 TYR A O 1
ATOM 832 N N . HIS A 1 104 ? -2.788 14.085 10.281 1.00 96.75 104 HIS A N 1
ATOM 833 C CA . HIS A 1 104 ? -3.643 12.934 10.588 1.00 96.75 104 HIS A CA 1
ATOM 834 C C . HIS A 1 104 ? -3.647 12.576 12.077 1.00 96.75 104 HIS A C 1
ATOM 836 O O . HIS A 1 104 ? -4.677 12.149 12.589 1.00 96.75 104 HIS A O 1
ATOM 842 N N . ASN A 1 105 ? -2.549 12.801 12.811 1.00 95.69 105 ASN A N 1
ATOM 843 C CA . ASN A 1 105 ? -2.570 12.661 14.271 1.00 95.69 105 ASN A CA 1
ATOM 844 C C . ASN A 1 105 ? -3.484 13.703 14.924 1.00 95.69 105 ASN A C 1
ATOM 846 O O . ASN A 1 105 ? -4.185 13.383 15.880 1.00 95.69 105 ASN A O 1
ATOM 850 N N . ALA A 1 106 ? -3.478 14.947 14.437 1.00 95.25 106 ALA A N 1
ATOM 851 C CA . ALA A 1 106 ? -4.376 15.982 14.937 1.00 95.25 106 ALA A CA 1
ATOM 852 C C . ALA A 1 106 ? -5.845 15.659 14.624 1.00 95.25 106 ALA A C 1
ATOM 854 O O . ALA A 1 106 ? -6.698 15.867 15.482 1.00 95.25 106 ALA A O 1
ATOM 855 N N . GLN A 1 107 ? -6.132 15.119 13.435 1.00 92.56 107 GLN A N 1
ATOM 856 C CA . GLN A 1 107 ? -7.462 14.632 13.060 1.00 92.56 107 GLN A CA 1
ATOM 857 C C . GLN A 1 107 ? -7.923 13.507 13.997 1.00 92.56 107 GLN A C 1
ATOM 859 O O . GLN A 1 107 ? -8.961 13.644 14.637 1.00 92.56 107 GLN A O 1
ATOM 864 N N . PHE A 1 108 ? -7.105 12.464 14.159 1.00 89.06 108 PHE A N 1
ATOM 865 C CA . PHE A 1 108 ? -7.413 11.314 15.013 1.00 89.06 108 PHE A CA 1
ATOM 866 C C . PHE A 1 108 ? -7.646 11.709 16.481 1.00 89.06 108 PHE A C 1
ATOM 868 O O . PHE A 1 108 ? -8.540 11.186 17.132 1.00 89.06 108 PHE A O 1
ATOM 875 N N . LYS A 1 109 ? -6.880 12.677 17.005 1.00 88.38 109 LYS A N 1
ATOM 876 C CA . LYS A 1 109 ? -7.063 13.206 18.370 1.00 88.38 109 LYS A CA 1
ATOM 877 C C . LYS A 1 109 ? -8.342 14.026 18.555 1.00 88.38 109 LYS A C 1
ATOM 879 O O . LYS A 1 109 ? -8.800 14.158 19.684 1.00 88.38 109 LYS A O 1
ATOM 884 N N . LYS A 1 110 ? -8.847 14.659 17.490 1.00 88.62 110 LYS A N 1
ATOM 885 C CA . LYS A 1 110 ? -10.063 15.489 17.533 1.00 88.62 110 LYS A CA 1
ATOM 886 C C . LYS A 1 110 ? -11.338 14.663 17.409 1.00 88.62 110 LYS A C 1
ATOM 888 O O . LYS A 1 110 ? -12.384 15.111 17.868 1.00 88.62 110 LYS A O 1
ATOM 893 N N . GLU A 1 111 ? -11.267 13.496 16.780 1.00 83.88 111 GLU A N 1
ATOM 894 C CA . GLU A 1 111 ? -12.361 12.530 16.804 1.00 83.88 111 GLU A CA 1
ATOM 895 C C . GLU A 1 111 ? -12.639 12.097 18.245 1.00 83.88 111 GLU A C 1
ATOM 897 O O . GLU A 1 111 ? -11.715 11.880 19.025 1.00 83.88 111 GLU A O 1
ATOM 902 N N . SER A 1 112 ? -13.919 11.973 18.610 1.00 70.00 112 SER A N 1
ATOM 903 C CA . SER A 1 112 ? -14.373 11.738 19.992 1.00 70.00 112 SER A CA 1
ATOM 904 C C . SER A 1 112 ? -13.914 10.405 20.604 1.00 70.00 112 SER A C 1
ATOM 906 O O . SER A 1 112 ? -14.287 10.093 21.732 1.00 70.00 112 SER A O 1
ATOM 908 N N . GLY A 1 113 ? -13.092 9.636 19.886 1.00 81.88 113 GLY A N 1
ATOM 909 C CA . GLY A 1 113 ? -12.573 8.351 20.316 1.00 81.88 113 GLY A CA 1
ATOM 910 C C . GLY A 1 113 ? -13.677 7.320 20.533 1.00 81.88 113 GLY A C 1
ATOM 911 O O . GLY A 1 113 ? -14.840 7.511 20.173 1.00 81.88 113 GLY A O 1
ATOM 912 N N . SER A 1 114 ? -13.290 6.201 21.134 1.00 88.50 114 SER A N 1
ATOM 913 C CA . SER A 1 114 ? -14.254 5.277 21.723 1.00 88.50 114 SER A CA 1
ATOM 914 C C . SER A 1 114 ? -14.840 5.903 22.987 1.00 88.50 114 SER A C 1
ATOM 916 O O . SER A 1 114 ? -14.097 6.445 23.806 1.00 88.50 114 SER A O 1
ATOM 918 N N . TRP A 1 115 ? -16.148 5.801 23.178 1.00 89.50 115 TRP A N 1
ATOM 919 C CA . TRP A 1 115 ? -16.842 6.360 24.337 1.00 89.50 115 TRP A CA 1
ATOM 920 C C . TRP A 1 115 ? -17.931 5.409 24.822 1.00 89.50 115 TRP A C 1
ATOM 922 O O . TRP A 1 115 ? -18.474 4.633 24.038 1.00 89.50 115 TRP A O 1
ATOM 932 N N . THR A 1 116 ? -18.273 5.484 26.108 1.00 93.06 116 THR A N 1
ATOM 933 C CA . THR A 1 116 ? -19.412 4.770 26.699 1.00 93.06 116 THR A CA 1
ATOM 934 C C . THR A 1 116 ? -20.228 5.702 27.594 1.00 93.06 116 THR A C 1
ATOM 936 O O . THR A 1 116 ? -19.716 6.675 28.147 1.00 93.06 116 THR A O 1
ATOM 939 N N . ILE A 1 117 ? -21.524 5.425 27.720 1.00 93.75 117 ILE A N 1
ATOM 940 C CA . ILE A 1 117 ? -22.468 6.084 28.623 1.00 93.75 117 ILE A CA 1
ATOM 941 C C . ILE A 1 117 ? -23.286 5.028 29.370 1.00 93.75 117 ILE A C 1
ATOM 943 O O . ILE A 1 117 ? -23.468 3.904 28.897 1.00 93.75 117 ILE A O 1
ATOM 947 N N . LYS A 1 118 ? -23.840 5.414 30.524 1.00 95.06 118 LYS A N 1
ATOM 948 C CA . LYS A 1 118 ? -24.720 4.567 31.340 1.00 95.06 118 LYS A CA 1
ATOM 949 C C . LYS A 1 118 ? -26.114 5.190 31.442 1.00 95.06 118 LYS A C 1
ATOM 951 O O . LYS A 1 118 ? -26.361 5.959 32.366 1.00 95.06 118 LYS A O 1
ATOM 956 N N . PRO A 1 119 ? -27.037 4.892 30.509 1.00 93.00 119 PRO A N 1
ATOM 957 C CA . PRO A 1 119 ? -28.355 5.532 30.468 1.00 93.00 119 PRO A CA 1
ATOM 958 C C . PRO A 1 119 ? -29.305 5.041 31.576 1.00 93.00 119 PRO A C 1
ATOM 960 O O . PRO A 1 119 ? -30.384 5.594 31.754 1.00 93.00 119 PRO A O 1
ATOM 963 N N . GLY A 1 120 ? -28.937 3.991 32.315 1.00 92.44 120 GLY A N 1
ATOM 964 C CA . GLY A 1 120 ? -29.706 3.465 33.439 1.00 92.44 120 GLY A CA 1
ATOM 965 C C . GLY A 1 120 ? -28.936 2.387 34.200 1.00 92.44 120 GLY A C 1
ATOM 966 O O . GLY A 1 120 ? -27.888 1.919 33.749 1.00 92.44 120 GLY A O 1
ATOM 967 N N . LYS A 1 121 ? -29.452 1.978 35.365 1.00 91.06 121 LYS A N 1
ATOM 968 C CA . LYS A 1 121 ? -28.813 0.958 36.210 1.00 91.06 121 LYS A CA 1
ATOM 969 C C . LYS A 1 121 ? -28.638 -0.347 35.421 1.00 91.06 121 LYS A C 1
ATOM 971 O O . LYS A 1 121 ? -29.604 -0.879 34.885 1.00 91.06 121 LYS A O 1
ATOM 976 N N . GLY A 1 122 ? -27.399 -0.830 35.338 1.00 91.50 122 GLY A N 1
ATOM 977 C CA . GLY A 1 122 ? -27.048 -2.055 34.612 1.00 91.50 122 GLY A CA 1
ATOM 978 C C . GLY A 1 122 ? -26.955 -1.924 33.086 1.00 91.50 122 GLY A C 1
ATOM 979 O O . GLY A 1 122 ? -26.754 -2.935 32.426 1.00 91.50 122 GLY A O 1
ATOM 980 N N . LYS A 1 123 ? -27.086 -0.719 32.510 1.00 90.88 123 LYS A N 1
ATOM 981 C CA . LYS A 1 123 ? -26.938 -0.488 31.063 1.00 90.88 123 LYS A CA 1
ATOM 982 C C . LYS A 1 123 ? -25.658 0.291 30.780 1.00 90.88 123 LYS A C 1
ATOM 984 O O . LYS A 1 123 ? -25.435 1.336 31.386 1.00 90.88 123 LYS A O 1
ATOM 989 N N . GLU A 1 124 ? -24.871 -0.179 29.821 1.00 94.19 124 GLU A N 1
ATOM 990 C CA . GLU A 1 124 ? -23.719 0.527 29.261 1.00 94.19 124 GLU A CA 1
ATOM 991 C C . GLU A 1 124 ? -23.798 0.444 27.736 1.00 94.19 124 GLU A C 1
ATOM 993 O O . GLU A 1 124 ? -23.963 -0.637 27.176 1.00 94.19 124 GLU A O 1
ATOM 998 N N . VAL A 1 125 ? -23.758 1.596 27.070 1.00 93.75 125 VAL A N 1
ATOM 999 C CA . VAL A 1 125 ? -23.809 1.704 25.605 1.00 93.75 125 VAL A CA 1
ATOM 1000 C C . VAL A 1 125 ? -22.737 2.671 25.141 1.00 93.75 125 VAL A C 1
ATOM 1002 O O . VAL A 1 125 ? -22.329 3.544 25.900 1.00 93.75 125 VAL A O 1
ATOM 1005 N N . GLY A 1 126 ? -22.268 2.539 23.909 1.00 92.69 126 GLY A N 1
ATOM 1006 C CA . GLY A 1 126 ? -21.160 3.355 23.446 1.00 92.69 126 GLY A CA 1
ATOM 1007 C C . GLY A 1 126 ? -20.790 3.121 21.996 1.00 92.69 126 GLY A C 1
ATOM 1008 O O . GLY A 1 126 ? -21.456 2.383 21.273 1.00 92.69 126 GLY A O 1
ATOM 1009 N N . GLN A 1 127 ? -19.684 3.736 21.607 1.00 92.31 127 GLN A N 1
ATOM 1010 C CA . GLN A 1 127 ? -19.037 3.559 20.320 1.00 92.31 127 GLN A CA 1
ATOM 1011 C C . GLN A 1 127 ? -17.604 3.098 20.555 1.00 92.31 127 GLN A C 1
ATOM 1013 O O . GLN A 1 127 ? -16.898 3.656 21.392 1.00 92.31 127 GLN A O 1
ATOM 1018 N N . ILE A 1 128 ? -17.160 2.108 19.782 1.00 89.50 128 ILE A N 1
ATOM 1019 C CA . ILE A 1 128 ? -15.762 1.679 19.762 1.00 89.50 128 ILE A CA 1
ATOM 1020 C C . ILE A 1 128 ? -15.208 1.932 18.363 1.00 89.50 128 ILE A C 1
ATOM 1022 O O . ILE A 1 128 ? -15.738 1.423 17.377 1.00 89.50 128 ILE A O 1
ATOM 1026 N N . LEU A 1 129 ? -14.135 2.715 18.283 1.00 88.00 129 LEU A N 1
ATOM 1027 C CA . LEU A 1 129 ? -13.360 2.913 17.064 1.00 88.00 129 LEU A CA 1
ATOM 1028 C C . LEU A 1 129 ? -12.195 1.920 17.051 1.00 88.00 129 LEU A C 1
ATOM 1030 O O . LEU A 1 129 ? -11.331 1.958 17.927 1.00 88.00 129 LEU A O 1
ATOM 1034 N N . LEU A 1 130 ? -12.176 1.029 16.058 1.00 89.25 130 LEU A N 1
ATOM 1035 C CA . LEU A 1 130 ? -11.109 0.049 15.851 1.00 89.25 130 LEU A CA 1
ATOM 1036 C C . LEU A 1 130 ? -10.483 0.242 14.465 1.00 89.25 130 LEU A C 1
ATOM 1038 O O . LEU A 1 130 ? -11.224 0.395 13.490 1.00 89.25 130 LEU A O 1
ATOM 1042 N N . PRO A 1 131 ? -9.144 0.207 14.342 1.00 90.00 131 PRO A N 1
ATOM 1043 C CA . PRO A 1 131 ? -8.513 0.157 13.035 1.00 90.00 131 PRO A CA 1
ATOM 1044 C C . PRO A 1 131 ? -8.814 -1.156 12.322 1.00 90.00 131 PRO A C 1
ATOM 1046 O O . PRO A 1 131 ? -9.007 -2.201 12.944 1.00 90.00 131 PRO A O 1
ATOM 1049 N N . LEU A 1 132 ? -8.747 -1.106 10.995 1.00 91.19 132 LEU A N 1
ATOM 1050 C CA . LEU A 1 132 ? -8.676 -2.312 10.181 1.00 91.19 132 LEU A CA 1
ATOM 1051 C C . LEU A 1 132 ? -7.408 -3.099 10.535 1.00 91.19 132 LEU A C 1
ATOM 1053 O O . LEU A 1 132 ? -6.336 -2.523 10.725 1.00 91.19 132 LEU A O 1
ATOM 1057 N N . GLU A 1 133 ? -7.510 -4.425 10.593 1.00 91.50 133 GLU A N 1
ATOM 1058 C CA . GLU A 1 133 ? -6.344 -5.276 10.858 1.00 91.50 133 GLU A CA 1
ATOM 1059 C C . GLU A 1 133 ? -5.333 -5.212 9.711 1.00 91.50 133 GLU A C 1
ATOM 1061 O O . GLU A 1 133 ? -4.122 -5.121 9.941 1.00 91.50 133 GLU A O 1
ATOM 1066 N N . ARG A 1 134 ? -5.852 -5.223 8.479 1.00 94.56 134 ARG A N 1
ATOM 1067 C CA . ARG A 1 134 ? -5.089 -5.241 7.236 1.00 94.56 134 ARG A CA 1
ATOM 1068 C C . ARG A 1 134 ? -5.704 -4.286 6.219 1.00 94.56 134 ARG A C 1
ATOM 1070 O O . ARG A 1 134 ? -6.923 -4.235 6.088 1.00 94.56 134 ARG A O 1
ATOM 1077 N N . VAL A 1 135 ? -4.870 -3.557 5.480 1.00 95.88 135 VAL A N 1
ATOM 1078 C CA . VAL A 1 135 ? -5.291 -2.714 4.347 1.00 95.88 135 VAL A CA 1
ATOM 1079 C C . VAL A 1 135 ? -4.432 -2.979 3.120 1.00 95.88 135 VAL A C 1
ATOM 1081 O O . VAL A 1 135 ? -3.221 -3.179 3.223 1.00 95.88 135 VAL A O 1
ATOM 1084 N N . GLY A 1 136 ? -5.072 -2.951 1.955 1.00 96.44 136 GLY A N 1
ATOM 1085 C CA . GLY A 1 136 ? -4.423 -3.022 0.657 1.00 96.44 136 GLY A CA 1
ATOM 1086 C C . GLY A 1 136 ? -4.403 -1.666 -0.006 1.00 96.44 136 GLY A C 1
ATOM 1087 O O . GLY A 1 136 ? -5.437 -1.012 -0.116 1.00 96.44 136 GLY A O 1
ATOM 1088 N N . ILE A 1 137 ? -3.225 -1.253 -0.449 1.00 96.25 137 ILE A N 1
ATOM 1089 C CA . ILE A 1 137 ? -3.012 0.029 -1.103 1.00 96.25 137 ILE A CA 1
ATOM 1090 C C . ILE A 1 137 ? -2.501 -0.244 -2.512 1.00 96.25 137 ILE A C 1
ATOM 1092 O O . ILE A 1 137 ? -1.416 -0.793 -2.704 1.00 96.25 137 ILE A O 1
ATOM 1096 N N . TYR A 1 138 ? -3.281 0.165 -3.507 1.00 94.94 138 TYR A N 1
ATOM 1097 C CA . TYR A 1 138 ? -2.824 0.179 -4.887 1.00 94.94 138 TYR A CA 1
ATOM 1098 C C . TYR A 1 138 ? -2.124 1.504 -5.182 1.00 94.94 138 TYR A C 1
ATOM 1100 O O . TYR A 1 138 ? -2.719 2.575 -5.049 1.00 94.94 138 TYR A O 1
ATOM 1108 N N . ILE A 1 139 ? -0.860 1.431 -5.593 1.00 93.81 139 ILE A N 1
ATOM 1109 C CA . ILE A 1 139 ? -0.093 2.590 -6.040 1.00 93.81 139 ILE A CA 1
ATOM 1110 C C . ILE A 1 139 ? 0.042 2.500 -7.560 1.00 93.81 139 ILE A C 1
ATOM 1112 O O . ILE A 1 139 ? 0.723 1.594 -8.051 1.00 93.81 139 ILE A O 1
ATOM 1116 N N . PRO A 1 140 ? -0.573 3.424 -8.321 1.00 87.31 140 PRO A N 1
ATOM 1117 C CA . PRO A 1 140 ? -0.409 3.464 -9.764 1.00 87.31 140 PRO A CA 1
ATOM 1118 C C . PRO A 1 140 ? 1.068 3.622 -10.125 1.00 87.31 140 PRO A C 1
ATOM 1120 O O . PRO A 1 140 ? 1.791 4.395 -9.493 1.00 87.31 140 PRO A O 1
ATOM 1123 N N . GLY A 1 141 ? 1.495 2.908 -11.160 1.00 77.94 141 GLY A N 1
ATOM 1124 C CA . GLY A 1 141 ? 2.835 3.024 -11.727 1.00 77.94 141 GLY A CA 1
ATOM 1125 C C . GLY A 1 141 ? 2.788 3.188 -13.244 1.00 77.94 141 GLY A C 1
ATOM 1126 O O . GLY A 1 141 ? 1.751 3.527 -13.817 1.00 77.94 141 GLY A O 1
ATOM 1127 N N . GLY A 1 142 ? 3.926 2.960 -13.898 1.00 69.12 142 GLY A N 1
ATOM 1128 C CA . GLY A 1 142 ? 4.112 3.179 -15.331 1.00 69.12 142 GLY A CA 1
ATOM 1129 C C . GLY A 1 142 ? 5.090 4.321 -15.593 1.00 69.12 142 GLY A C 1
ATOM 1130 O O . GLY A 1 142 ? 6.212 4.304 -15.096 1.00 69.12 142 GLY A O 1
ATOM 1131 N N . ARG A 1 143 ? 4.683 5.320 -16.389 1.00 66.44 143 ARG A N 1
ATOM 1132 C CA . ARG A 1 143 ? 5.571 6.417 -16.826 1.00 66.44 143 ARG A CA 1
ATOM 1133 C C . ARG A 1 143 ? 5.948 7.394 -15.708 1.00 66.44 143 ARG A C 1
ATOM 1135 O O . ARG A 1 143 ? 7.000 8.022 -15.787 1.00 66.44 143 ARG A O 1
ATOM 1142 N N . TYR A 1 144 ? 5.092 7.539 -14.700 1.00 75.19 144 TYR A N 1
ATOM 1143 C CA . TYR A 1 144 ? 5.276 8.485 -13.604 1.00 75.19 144 TYR A CA 1
ATOM 1144 C C . TYR A 1 144 ? 5.158 7.776 -12.264 1.00 75.19 144 TYR A C 1
ATOM 1146 O O . TYR A 1 144 ? 4.364 6.851 -12.098 1.00 75.19 144 TYR A O 1
ATOM 1154 N N . ILE A 1 145 ? 5.953 8.243 -11.310 1.00 78.75 145 ILE A N 1
ATOM 1155 C CA . ILE A 1 145 ? 5.928 7.773 -9.931 1.00 78.75 145 ILE A CA 1
ATOM 1156 C C . ILE A 1 145 ? 5.214 8.833 -9.107 1.00 78.75 145 ILE A C 1
ATOM 1158 O O . ILE A 1 145 ? 5.471 10.028 -9.276 1.00 78.75 145 ILE A O 1
ATOM 1162 N N . TYR A 1 146 ? 4.360 8.395 -8.184 1.00 85.12 146 TYR A N 1
ATOM 1163 C CA . TYR A 1 146 ? 3.603 9.279 -7.299 1.00 85.12 146 TYR A CA 1
ATOM 1164 C C . TYR A 1 146 ? 3.987 9.046 -5.827 1.00 85.12 146 TYR A C 1
ATOM 1166 O O . TYR A 1 146 ? 3.246 8.391 -5.088 1.00 85.12 146 TYR A O 1
ATOM 1174 N N . PRO A 1 147 ? 5.137 9.5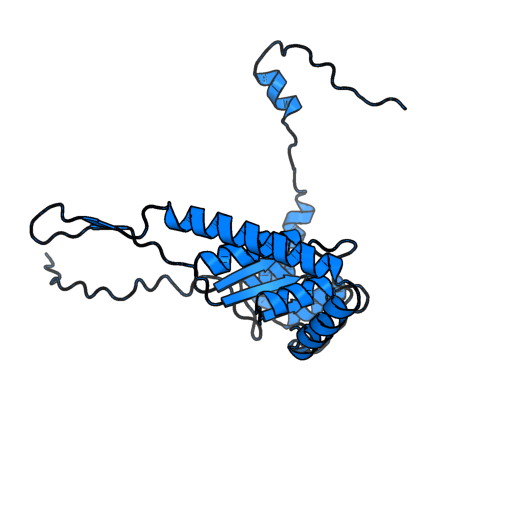85 -5.360 1.00 91.56 147 PRO A N 1
ATOM 1175 C CA . PRO A 1 147 ? 5.553 9.490 -3.956 1.00 91.56 147 PRO A CA 1
ATOM 1176 C C . PRO A 1 147 ? 4.498 10.039 -2.986 1.00 91.56 147 PRO A C 1
ATOM 1178 O O . PRO A 1 147 ? 4.340 9.537 -1.874 1.00 91.56 147 PRO A O 1
ATOM 1181 N N . SER A 1 148 ? 3.746 11.053 -3.425 1.00 92.75 148 SER A N 1
ATOM 1182 C CA . SER A 1 148 ? 2.633 11.636 -2.679 1.00 92.75 148 SER A CA 1
ATOM 1183 C C . SER A 1 148 ? 1.528 10.620 -2.403 1.00 92.75 148 SER A C 1
ATOM 1185 O O . SER A 1 148 ? 1.076 10.548 -1.267 1.00 92.75 148 SER A O 1
ATOM 1187 N N . THR A 1 149 ? 1.131 9.799 -3.380 1.00 93.50 149 THR A N 1
ATOM 1188 C CA . THR A 1 149 ? 0.093 8.771 -3.196 1.00 93.50 149 THR A CA 1
ATOM 1189 C C . THR A 1 149 ? 0.499 7.765 -2.130 1.00 93.50 149 THR A C 1
ATOM 1191 O O . THR A 1 149 ? -0.320 7.417 -1.286 1.00 93.50 149 THR A O 1
ATOM 1194 N N . VAL A 1 150 ? 1.769 7.349 -2.104 1.00 95.81 150 VAL A N 1
ATOM 1195 C CA . VAL A 1 150 ? 2.283 6.448 -1.061 1.00 95.81 150 VAL A CA 1
ATOM 1196 C C . VAL A 1 150 ? 2.145 7.097 0.315 1.00 95.81 150 VAL A C 1
ATOM 1198 O O . VAL A 1 150 ? 1.563 6.507 1.219 1.00 95.81 150 VAL A O 1
ATOM 1201 N N . LEU A 1 151 ? 2.628 8.331 0.481 1.00 97.56 151 LEU A N 1
ATOM 1202 C CA . LEU A 1 151 ? 2.551 9.024 1.768 1.00 97.56 151 LEU A CA 1
ATOM 1203 C C . LEU A 1 151 ? 1.099 9.281 2.204 1.00 97.56 151 LEU A C 1
ATOM 1205 O O . LEU A 1 151 ? 0.756 9.016 3.351 1.00 97.56 151 LEU A O 1
ATOM 1209 N N . MET A 1 152 ? 0.244 9.740 1.292 1.00 97.12 152 MET A N 1
ATOM 1210 C CA . MET A 1 152 ? -1.151 10.098 1.571 1.00 97.12 152 MET A CA 1
ATOM 1211 C C . MET A 1 152 ? -2.067 8.896 1.819 1.00 97.12 152 MET A C 1
ATOM 1213 O O . MET A 1 152 ? -3.181 9.087 2.284 1.00 97.12 152 MET A O 1
ATOM 1217 N N . THR A 1 153 ? -1.633 7.669 1.524 1.00 96.94 153 THR A N 1
ATOM 1218 C CA . THR A 1 153 ? -2.427 6.449 1.770 1.00 96.94 153 THR A CA 1
ATOM 1219 C C . THR A 1 153 ? -1.864 5.629 2.925 1.00 96.94 153 THR A C 1
ATOM 1221 O O . THR A 1 153 ? -2.606 5.194 3.804 1.00 96.94 153 THR A O 1
ATOM 1224 N N . VAL A 1 154 ? -0.540 5.471 2.980 1.00 97.75 154 VAL A N 1
ATOM 1225 C CA . VAL A 1 154 ? 0.129 4.664 4.004 1.00 97.75 154 VAL A CA 1
ATOM 1226 C C . VAL A 1 154 ? 0.151 5.378 5.354 1.00 97.75 154 VAL A C 1
ATOM 1228 O O . VAL A 1 154 ? -0.116 4.755 6.379 1.00 97.75 154 VAL A O 1
ATOM 1231 N N . VAL A 1 155 ? 0.455 6.681 5.390 1.00 97.88 155 VAL A N 1
ATOM 1232 C CA . VAL A 1 155 ? 0.583 7.414 6.662 1.00 97.88 155 VAL A CA 1
ATOM 1233 C C . VAL A 1 155 ? -0.740 7.474 7.437 1.00 97.88 155 VAL A C 1
ATOM 1235 O O . VAL A 1 155 ? -0.697 7.191 8.635 1.00 97.88 155 VAL A O 1
ATOM 1238 N N . PRO A 1 156 ? -1.909 7.759 6.826 1.00 96.31 156 PRO A N 1
ATOM 1239 C CA . PRO A 1 156 ? -3.185 7.687 7.541 1.00 96.31 156 PRO A CA 1
ATOM 1240 C C . PRO A 1 156 ? -3.477 6.291 8.096 1.00 96.31 156 PRO A C 1
ATOM 1242 O O . PRO A 1 156 ? -3.882 6.178 9.248 1.00 96.31 156 PRO A O 1
ATOM 1245 N N . ALA A 1 157 ? -3.207 5.225 7.331 1.00 95.94 157 ALA A N 1
ATOM 1246 C CA . ALA A 1 157 ? -3.394 3.851 7.802 1.00 95.94 157 ALA A CA 1
ATOM 1247 C C . ALA A 1 157 ? -2.512 3.537 9.024 1.00 95.94 157 ALA A C 1
ATOM 1249 O O . ALA A 1 157 ? -2.976 2.952 10.003 1.00 95.94 157 ALA A O 1
ATOM 1250 N N . MET A 1 158 ? -1.254 3.987 9.006 1.00 95.94 158 MET A N 1
ATOM 1251 C CA . MET A 1 158 ? -0.353 3.864 10.155 1.00 95.94 158 MET A CA 1
ATOM 1252 C C . MET A 1 158 ? -0.846 4.660 11.369 1.00 95.94 158 MET A C 1
ATOM 1254 O O . MET A 1 158 ? -0.751 4.168 12.489 1.00 95.94 158 MET A O 1
ATOM 1258 N N . VAL A 1 159 ? -1.345 5.885 11.164 1.00 95.69 159 VAL A N 1
ATOM 1259 C CA . VAL A 1 159 ? -1.885 6.730 12.243 1.00 95.69 159 VAL A CA 1
ATOM 1260 C C . VAL A 1 159 ? -3.146 6.117 12.847 1.00 95.69 159 VAL A C 1
ATOM 1262 O O . VAL A 1 159 ? -3.283 6.125 14.065 1.00 95.69 159 VAL A O 1
ATOM 1265 N N . ALA A 1 160 ? -4.018 5.530 12.025 1.00 93.12 160 ALA A N 1
ATOM 1266 C CA . ALA A 1 160 ? -5.208 4.826 12.492 1.00 93.12 160 ALA A CA 1
ATOM 1267 C C . ALA A 1 160 ? -4.869 3.589 13.346 1.00 93.12 160 ALA A C 1
ATOM 1269 O O . ALA A 1 160 ? -5.681 3.177 14.168 1.00 93.12 160 ALA A O 1
ATOM 1270 N N . GLY A 1 161 ? -3.674 3.007 13.183 1.00 93.06 161 GLY A N 1
ATOM 1271 C CA . GLY A 1 161 ? -3.230 1.820 13.918 1.00 93.06 161 GLY A CA 1
ATOM 1272 C C . GLY A 1 161 ? -3.386 0.509 13.146 1.00 93.06 161 GLY A C 1
ATOM 1273 O O . GLY A 1 161 ? -3.426 -0.559 13.759 1.00 93.06 161 GLY A O 1
ATOM 1274 N N . VAL A 1 162 ? -3.467 0.569 11.811 1.00 94.50 162 VAL A N 1
ATOM 1275 C CA . VAL A 1 162 ? -3.493 -0.629 10.962 1.00 94.50 162 VAL A CA 1
ATOM 1276 C C . VAL A 1 162 ? -2.192 -1.418 11.126 1.00 94.50 162 VAL A C 1
ATOM 1278 O O . VAL A 1 162 ? -1.097 -0.861 11.026 1.00 94.50 162 VAL A O 1
ATOM 1281 N N . LYS A 1 163 ? -2.309 -2.729 11.366 1.00 91.94 163 LYS A N 1
ATOM 1282 C CA . LYS A 1 163 ? -1.164 -3.604 11.669 1.00 91.94 163 LYS A CA 1
ATOM 1283 C C . LYS A 1 163 ? -0.479 -4.131 10.412 1.00 91.94 163 LYS A C 1
ATOM 1285 O O . LYS A 1 163 ? 0.749 -4.201 10.364 1.00 91.94 163 LYS A O 1
ATOM 1290 N N . GLU A 1 164 ? -1.263 -4.504 9.406 1.00 95.19 164 GLU A N 1
ATOM 1291 C CA . GLU A 1 164 ? -0.771 -5.067 8.150 1.00 95.19 164 GLU A CA 1
ATOM 1292 C C . GLU A 1 164 ? -1.105 -4.129 6.984 1.00 95.19 164 GLU A C 1
ATOM 1294 O O . GLU A 1 164 ? -2.264 -3.902 6.652 1.00 95.19 164 GLU A O 1
ATOM 1299 N N . ILE A 1 165 ? -0.084 -3.575 6.335 1.00 96.94 165 ILE A N 1
ATOM 1300 C CA . ILE A 1 165 ? -0.253 -2.751 5.135 1.00 96.94 165 ILE A CA 1
ATOM 1301 C C . ILE A 1 165 ? 0.435 -3.477 3.985 1.00 96.94 165 ILE A C 1
ATOM 1303 O O . ILE A 1 165 ? 1.650 -3.687 4.027 1.00 96.94 165 ILE A O 1
ATOM 1307 N N . VAL A 1 166 ? -0.347 -3.843 2.971 1.00 97.50 166 VAL A N 1
ATOM 1308 C CA . VAL A 1 166 ? 0.142 -4.447 1.731 1.00 97.50 166 VAL A CA 1
ATOM 1309 C C . VAL A 1 166 ? 0.025 -3.447 0.588 1.00 97.50 166 VAL A C 1
ATOM 1311 O O . VAL A 1 166 ? -1.001 -2.788 0.426 1.00 97.50 166 VAL A O 1
ATOM 1314 N N . ILE A 1 167 ? 1.086 -3.325 -0.208 1.00 96.88 167 ILE A N 1
ATOM 1315 C CA . ILE A 1 167 ? 1.121 -2.454 -1.385 1.00 96.88 167 ILE A CA 1
ATOM 1316 C C . ILE A 1 167 ? 1.146 -3.308 -2.650 1.00 96.88 167 ILE A C 1
ATOM 1318 O O . ILE A 1 167 ? 1.977 -4.201 -2.773 1.00 96.88 167 ILE A O 1
ATOM 1322 N N . CYS A 1 168 ? 0.281 -3.001 -3.612 1.00 95.50 168 CYS A N 1
ATOM 1323 C CA . CYS A 1 168 ? 0.398 -3.500 -4.982 1.00 95.50 168 CYS A CA 1
ATOM 1324 C C . CYS A 1 168 ? 0.734 -2.340 -5.913 1.00 95.50 168 CYS A C 1
ATOM 1326 O O . CYS A 1 168 ? 0.136 -1.266 -5.824 1.00 95.50 168 CYS A O 1
ATOM 1328 N N . THR A 1 169 ? 1.699 -2.543 -6.798 1.00 93.88 169 THR A N 1
ATOM 1329 C CA . THR A 1 169 ? 2.072 -1.550 -7.801 1.00 93.88 169 THR A CA 1
ATOM 1330 C C . THR A 1 169 ? 2.606 -2.260 -9.044 1.00 93.88 169 THR A C 1
ATOM 1332 O O . THR A 1 169 ? 3.323 -3.256 -8.902 1.00 93.88 169 THR A O 1
ATOM 1335 N N . PRO A 1 170 ? 2.258 -1.806 -10.262 1.00 91.94 170 PRO A N 1
ATOM 1336 C CA . PRO A 1 170 ? 2.798 -2.415 -11.466 1.00 91.94 170 PRO A CA 1
ATOM 1337 C C . PRO A 1 170 ? 4.322 -2.211 -11.523 1.00 91.94 170 PRO A C 1
ATOM 1339 O O . PRO A 1 170 ? 4.808 -1.122 -11.192 1.00 91.94 170 PRO A O 1
ATOM 1342 N N . PRO A 1 171 ? 5.085 -3.225 -11.956 1.00 91.00 171 PRO A N 1
ATOM 1343 C CA . PRO A 1 171 ? 6.508 -3.078 -12.201 1.00 91.00 171 PRO A CA 1
ATOM 1344 C C . PRO A 1 171 ? 6.793 -2.120 -13.362 1.00 91.00 171 PRO A C 1
ATOM 1346 O O . PRO A 1 171 ? 5.949 -1.831 -14.213 1.00 91.00 171 PRO A O 1
ATOM 1349 N N . GLN A 1 172 ? 8.019 -1.612 -13.384 1.00 88.06 172 GLN A N 1
ATOM 1350 C CA . GLN A 1 172 ? 8.598 -0.930 -14.531 1.00 88.06 172 GLN A CA 1
ATOM 1351 C C . GLN A 1 172 ? 8.891 -1.942 -15.654 1.00 88.06 172 GLN A C 1
ATOM 1353 O O . GLN A 1 172 ? 8.920 -3.149 -15.407 1.00 88.06 172 GLN A O 1
ATOM 1358 N N . PRO A 1 173 ? 9.141 -1.481 -16.897 1.00 83.31 173 PRO A N 1
ATOM 1359 C CA . PRO A 1 173 ? 9.441 -2.372 -18.021 1.00 83.31 173 PRO A CA 1
ATOM 1360 C C . PRO A 1 173 ? 10.645 -3.307 -17.818 1.00 83.31 173 PRO A C 1
ATOM 1362 O O . PRO A 1 173 ? 10.772 -4.282 -18.547 1.00 83.31 173 PRO A O 1
ATOM 1365 N N . ASP A 1 174 ? 11.529 -3.010 -16.862 1.00 84.69 174 ASP A N 1
ATOM 1366 C CA . ASP A 1 174 ? 12.670 -3.849 -16.476 1.00 84.69 174 ASP A CA 1
ATOM 1367 C C . ASP A 1 174 ? 12.320 -4.906 -15.403 1.00 84.69 174 ASP A C 1
ATOM 1369 O O . ASP A 1 174 ? 13.202 -5.616 -14.923 1.00 84.69 174 ASP A O 1
ATOM 1373 N N . GLY A 1 175 ? 11.048 -5.000 -14.998 1.00 86.69 175 GLY A N 1
ATOM 1374 C CA . GLY A 1 175 ? 10.557 -5.912 -13.964 1.00 86.69 175 GLY A CA 1
ATOM 1375 C C . GLY A 1 175 ? 10.797 -5.442 -12.523 1.00 86.69 175 GLY A C 1
ATOM 1376 O O . GLY A 1 175 ? 10.433 -6.149 -11.577 1.00 86.69 175 GLY A O 1
ATOM 1377 N N . ASN A 1 176 ? 11.392 -4.264 -12.316 1.00 88.69 176 ASN A N 1
ATOM 1378 C CA . ASN A 1 176 ? 11.645 -3.715 -10.985 1.00 88.69 176 ASN A CA 1
ATOM 1379 C C . ASN A 1 176 ? 10.565 -2.722 -10.557 1.00 88.69 176 ASN A C 1
ATOM 1381 O O . ASN A 1 176 ? 9.815 -2.178 -11.360 1.00 88.69 176 ASN A O 1
ATOM 1385 N N . ILE A 1 177 ? 10.492 -2.456 -9.256 1.00 92.06 177 ILE A N 1
ATOM 1386 C CA . ILE A 1 177 ? 9.721 -1.326 -8.734 1.00 92.06 177 ILE A CA 1
ATOM 1387 C C . ILE A 1 177 ? 10.619 -0.097 -8.683 1.00 92.06 177 ILE A C 1
ATOM 1389 O O . ILE A 1 177 ? 11.822 -0.199 -8.436 1.00 92.06 177 ILE A O 1
ATOM 1393 N N . ASP A 1 178 ? 10.020 1.077 -8.868 1.00 92.94 178 ASP A N 1
ATOM 1394 C CA . ASP A 1 178 ? 10.746 2.330 -8.763 1.00 92.94 178 ASP A CA 1
ATOM 1395 C C . ASP A 1 178 ? 11.497 2.483 -7.428 1.00 92.94 178 ASP A C 1
ATOM 1397 O O . ASP A 1 178 ? 10.959 2.255 -6.341 1.00 92.94 178 ASP A O 1
ATOM 1401 N N . GLN A 1 179 ? 12.741 2.951 -7.509 1.00 94.25 179 GLN A N 1
ATOM 1402 C CA . GLN A 1 179 ? 13.619 3.102 -6.351 1.00 94.25 179 GLN A CA 1
ATOM 1403 C C . GLN A 1 179 ? 13.099 4.110 -5.312 1.00 94.25 179 GLN A C 1
ATOM 1405 O O . GLN A 1 179 ? 13.356 3.923 -4.123 1.00 94.25 179 GLN A O 1
ATOM 1410 N N . ILE A 1 180 ? 12.370 5.161 -5.714 1.00 95.06 180 ILE A N 1
ATOM 1411 C CA . ILE A 1 180 ? 11.781 6.144 -4.789 1.00 95.06 180 ILE A CA 1
ATOM 1412 C C . ILE A 1 180 ? 10.605 5.505 -4.045 1.00 95.06 180 ILE A C 1
ATOM 1414 O O . ILE A 1 180 ? 10.476 5.689 -2.833 1.00 95.06 180 ILE A O 1
ATOM 1418 N N . LEU A 1 181 ? 9.784 4.705 -4.734 1.00 95.25 181 LEU A N 1
ATOM 1419 C CA . LEU A 1 181 ? 8.707 3.942 -4.095 1.00 95.25 181 LEU A CA 1
ATOM 1420 C C . LEU A 1 181 ? 9.276 2.921 -3.102 1.00 95.25 181 LEU A C 1
ATOM 1422 O O . LEU A 1 181 ? 8.818 2.855 -1.961 1.00 95.25 181 LEU A O 1
ATOM 1426 N N . LEU A 1 182 ? 10.315 2.176 -3.493 1.00 95.69 182 LEU A N 1
ATOM 1427 C CA . LEU A 1 182 ? 11.006 1.235 -2.606 1.00 95.69 182 LEU A CA 1
ATOM 1428 C C . LEU A 1 182 ? 11.657 1.938 -1.407 1.00 95.69 182 LEU A C 1
ATOM 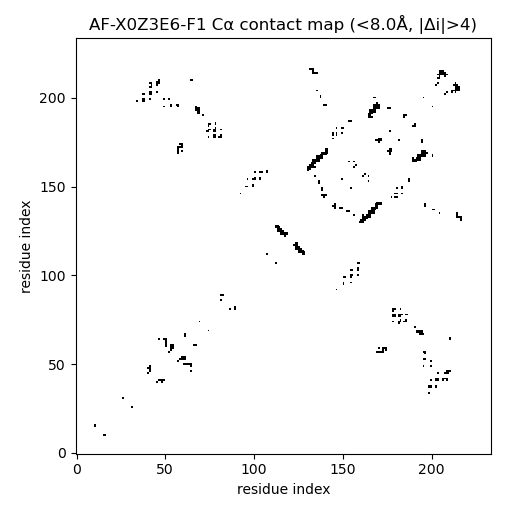1430 O O . LEU A 1 182 ? 11.552 1.446 -0.283 1.00 95.69 182 LEU A O 1
ATOM 1434 N N . TYR A 1 183 ? 12.266 3.112 -1.612 1.00 97.19 183 TYR A N 1
ATOM 1435 C CA . TYR A 1 183 ? 12.762 3.958 -0.522 1.00 97.19 183 TYR A CA 1
ATOM 1436 C C . TYR A 1 183 ? 11.642 4.300 0.468 1.00 97.19 183 TYR A C 1
ATOM 1438 O O . TYR A 1 183 ? 11.826 4.139 1.676 1.00 97.19 183 TYR A O 1
ATOM 1446 N N . LEU A 1 184 ? 10.473 4.732 -0.020 1.00 97.25 184 LEU A N 1
ATOM 1447 C CA . LEU A 1 184 ? 9.331 5.050 0.837 1.00 97.25 184 LEU A CA 1
ATOM 1448 C C . LEU A 1 184 ? 8.804 3.819 1.575 1.00 97.25 184 LEU A C 1
ATOM 1450 O O . LEU A 1 184 ? 8.532 3.913 2.768 1.00 97.25 184 LEU A O 1
ATOM 1454 N N . CYS A 1 185 ? 8.731 2.659 0.918 1.00 96.44 185 CYS A N 1
ATOM 1455 C CA . CYS A 1 185 ? 8.358 1.404 1.572 1.00 96.44 185 CYS A CA 1
ATOM 1456 C C . CYS A 1 185 ? 9.311 1.083 2.729 1.00 96.44 185 CYS A C 1
ATOM 1458 O O . CYS A 1 185 ? 8.860 0.818 3.842 1.00 96.44 185 CYS A O 1
ATOM 1460 N N . GLY A 1 186 ? 10.624 1.207 2.512 1.00 96.94 186 GLY A N 1
ATOM 1461 C CA . GLY A 1 186 ? 11.625 1.043 3.568 1.00 96.94 186 GLY A CA 1
ATOM 1462 C C . GLY A 1 186 ? 11.469 2.070 4.691 1.00 96.94 186 GLY A C 1
ATOM 1463 O O . GLY A 1 186 ? 11.462 1.716 5.872 1.00 96.94 186 GLY A O 1
ATOM 1464 N N . ARG A 1 187 ? 11.275 3.345 4.340 1.00 96.31 187 ARG A N 1
ATOM 1465 C CA . ARG A 1 187 ? 11.100 4.453 5.291 1.00 96.31 187 ARG A CA 1
ATOM 1466 C C . ARG A 1 187 ? 9.843 4.316 6.154 1.00 96.31 187 ARG A C 1
ATOM 1468 O O . ARG A 1 187 ? 9.861 4.717 7.321 1.00 96.31 187 ARG A O 1
ATOM 1475 N N . LEU A 1 188 ? 8.773 3.768 5.588 1.00 96.94 188 LEU A N 1
ATOM 1476 C CA . LEU A 1 188 ? 7.485 3.521 6.241 1.00 96.94 188 LEU A CA 1
ATOM 1477 C C . LEU A 1 188 ? 7.405 2.117 6.865 1.00 96.94 188 LEU A C 1
ATOM 1479 O O . LEU A 1 188 ? 6.401 1.785 7.485 1.00 96.94 188 LEU A O 1
ATOM 1483 N N . LYS A 1 189 ? 8.479 1.319 6.761 1.00 96.12 189 LYS A N 1
ATOM 1484 C CA . LYS A 1 189 ? 8.583 -0.060 7.270 1.00 96.12 189 LYS A CA 1
ATOM 1485 C C . LYS A 1 189 ? 7.533 -1.015 6.682 1.00 96.12 189 LYS A C 1
ATOM 1487 O O . LYS A 1 189 ? 7.112 -1.957 7.352 1.00 96.12 189 LYS A O 1
ATOM 1492 N N . ILE A 1 190 ? 7.143 -0.797 5.428 1.00 96.62 190 ILE A N 1
ATOM 1493 C CA . ILE A 1 190 ? 6.255 -1.695 4.686 1.00 96.62 190 ILE A CA 1
ATOM 1494 C C . ILE A 1 190 ? 7.027 -2.952 4.300 1.00 96.62 190 ILE A C 1
ATOM 1496 O O . ILE A 1 190 ? 8.087 -2.880 3.680 1.00 96.62 190 ILE A O 1
ATOM 1500 N N . LYS A 1 191 ? 6.495 -4.108 4.701 1.00 90.81 191 LYS A N 1
ATOM 1501 C CA . LYS A 1 191 ? 7.130 -5.422 4.506 1.00 90.81 191 LYS A CA 1
ATOM 1502 C C . LYS A 1 191 ? 6.522 -6.225 3.361 1.00 90.81 191 LYS A C 1
ATOM 1504 O O . LYS A 1 191 ? 7.103 -7.222 2.943 1.00 90.81 191 LYS A O 1
ATOM 1509 N N . GLU A 1 192 ? 5.346 -5.826 2.895 1.00 96.44 192 GLU A N 1
ATOM 1510 C CA . GLU A 1 192 ? 4.563 -6.586 1.932 1.00 96.44 192 GLU A CA 1
ATOM 1511 C C . GLU A 1 192 ? 4.244 -5.700 0.729 1.00 96.44 192 GLU A C 1
ATOM 1513 O O . GLU A 1 192 ? 3.375 -4.832 0.781 1.00 96.44 192 GLU A O 1
ATOM 1518 N N . VAL A 1 193 ? 5.024 -5.878 -0.337 1.00 96.75 193 VAL A N 1
ATOM 1519 C CA . VAL A 1 193 ? 4.904 -5.116 -1.581 1.00 96.75 193 VAL A CA 1
ATOM 1520 C C . VAL A 1 193 ? 4.919 -6.103 -2.742 1.00 96.75 193 VAL A C 1
ATOM 1522 O O . VAL A 1 193 ? 5.808 -6.955 -2.806 1.00 96.75 193 VAL A O 1
ATOM 1525 N N . TYR A 1 194 ? 3.954 -5.984 -3.648 1.00 96.06 194 TYR A N 1
ATOM 1526 C CA . TYR A 1 194 ? 3.768 -6.878 -4.785 1.00 96.06 194 TYR A CA 1
ATOM 1527 C C . TYR A 1 194 ? 3.843 -6.128 -6.116 1.00 96.06 194 TYR A C 1
ATOM 1529 O O . TYR A 1 194 ? 3.240 -5.063 -6.282 1.00 96.06 194 TYR A O 1
ATOM 1537 N N . LYS A 1 195 ? 4.565 -6.724 -7.069 1.00 94.25 195 LYS A N 1
ATOM 1538 C CA . LYS A 1 195 ? 4.761 -6.278 -8.455 1.00 94.25 195 LYS A CA 1
ATOM 1539 C C . LYS A 1 195 ? 3.538 -6.626 -9.316 1.00 94.25 195 LYS A C 1
ATOM 1541 O O . LYS A 1 195 ? 3.644 -7.390 -10.269 1.00 94.25 195 LYS A O 1
ATOM 1546 N N . ILE A 1 196 ? 2.366 -6.125 -8.931 1.00 93.81 196 ILE A N 1
ATOM 1547 C CA . ILE A 1 196 ? 1.079 -6.441 -9.564 1.00 93.81 196 ILE A CA 1
ATOM 1548 C C . ILE A 1 196 ? 0.356 -5.138 -9.908 1.00 93.81 196 ILE A C 1
ATOM 1550 O O . ILE A 1 196 ? 0.131 -4.293 -9.035 1.00 93.81 196 ILE A O 1
ATOM 1554 N N . GLY A 1 197 ? -0.015 -4.983 -11.179 1.00 91.38 197 GLY A N 1
ATOM 1555 C CA . GLY A 1 197 ? -0.774 -3.843 -11.686 1.00 91.38 197 GLY A CA 1
ATOM 1556 C C . GLY A 1 197 ? -2.286 -4.062 -11.775 1.00 91.38 197 GLY A C 1
ATOM 1557 O O . GLY A 1 197 ? -2.801 -5.150 -11.540 1.00 91.38 197 GLY A O 1
ATOM 1558 N N . GLY A 1 198 ? -3.004 -3.010 -12.173 1.00 91.25 198 GLY A N 1
ATOM 1559 C CA . GLY A 1 198 ? -4.333 -3.113 -12.786 1.00 91.25 198 GLY A CA 1
ATOM 1560 C C . GLY A 1 198 ? -5.434 -3.772 -11.945 1.00 91.25 198 GLY A C 1
ATOM 1561 O O . GLY A 1 198 ? -5.427 -3.746 -10.715 1.00 91.25 198 GLY A O 1
ATOM 1562 N N . ALA A 1 199 ? -6.422 -4.345 -12.638 1.00 94.12 199 ALA A N 1
ATOM 1563 C CA . ALA A 1 199 ? -7.565 -5.008 -12.010 1.00 94.12 199 ALA A CA 1
ATOM 1564 C C . ALA A 1 199 ? -7.155 -6.276 -11.245 1.00 94.12 199 ALA A C 1
ATOM 1566 O O . ALA A 1 199 ? -7.759 -6.596 -10.224 1.00 94.12 199 ALA A O 1
ATOM 1567 N N . GLN A 1 200 ? -6.101 -6.964 -11.693 1.00 94.38 200 GLN A N 1
ATOM 1568 C CA . GLN A 1 200 ? -5.565 -8.143 -11.021 1.00 94.38 200 GLN A CA 1
ATOM 1569 C C . GLN A 1 200 ? -4.978 -7.805 -9.640 1.00 94.38 200 GLN A C 1
ATOM 1571 O O . GLN A 1 200 ? -5.145 -8.593 -8.715 1.00 94.38 200 GLN A O 1
ATOM 1576 N N . ALA A 1 201 ? -4.386 -6.618 -9.448 1.00 95.06 201 ALA A N 1
ATOM 1577 C CA . ALA A 1 201 ? -3.952 -6.163 -8.124 1.00 95.06 201 ALA A CA 1
ATOM 1578 C C . ALA A 1 201 ? -5.131 -6.035 -7.155 1.00 95.06 201 ALA A C 1
ATOM 1580 O O . ALA A 1 201 ? -5.066 -6.519 -6.028 1.00 95.06 201 ALA A O 1
ATOM 1581 N N . ILE A 1 202 ? -6.228 -5.419 -7.605 1.00 95.25 202 ILE A N 1
ATOM 1582 C CA . ILE A 1 202 ? -7.443 -5.293 -6.793 1.00 95.25 202 ILE A CA 1
ATOM 1583 C C . ILE A 1 202 ? -8.025 -6.675 -6.490 1.00 95.25 202 ILE A C 1
ATOM 1585 O O . ILE A 1 202 ? -8.330 -6.955 -5.335 1.00 95.25 202 ILE A O 1
ATOM 1589 N N . ALA A 1 203 ? -8.083 -7.567 -7.483 1.00 95.19 203 ALA A N 1
ATOM 1590 C CA . ALA A 1 203 ? -8.556 -8.937 -7.302 1.00 95.19 203 ALA A CA 1
ATOM 1591 C C . ALA A 1 203 ? -7.778 -9.684 -6.206 1.00 95.19 203 ALA A C 1
ATOM 1593 O O . ALA A 1 203 ? -8.383 -10.282 -5.320 1.00 95.19 203 ALA A O 1
ATOM 1594 N N . VAL A 1 204 ? -6.443 -9.596 -6.218 1.00 95.38 204 VAL A N 1
ATOM 1595 C CA . VAL A 1 204 ? -5.579 -10.216 -5.199 1.00 95.38 204 VAL A CA 1
ATOM 1596 C C . VAL A 1 204 ? -5.834 -9.636 -3.817 1.00 95.38 204 VAL A C 1
ATOM 1598 O O . VAL A 1 204 ? -5.916 -10.378 -2.842 1.00 95.38 204 VAL A O 1
ATOM 1601 N N . LEU A 1 205 ? -5.961 -8.313 -3.708 1.00 95.12 205 LEU A N 1
ATOM 1602 C CA . LEU A 1 205 ? -6.236 -7.670 -2.426 1.00 95.12 205 LEU A CA 1
ATOM 1603 C C . LEU A 1 205 ? -7.615 -8.075 -1.881 1.00 95.12 205 LEU A C 1
ATOM 1605 O O . LEU A 1 205 ? -7.765 -8.226 -0.670 1.00 95.12 205 LEU A O 1
ATOM 1609 N N . THR A 1 206 ? -8.603 -8.290 -2.750 1.00 94.00 206 THR A N 1
ATOM 1610 C CA . THR A 1 206 ? -9.972 -8.666 -2.369 1.00 94.00 206 THR A CA 1
ATOM 1611 C C . THR A 1 206 ? -10.113 -10.151 -2.025 1.00 94.00 206 THR A C 1
ATOM 1613 O O . THR A 1 206 ? -10.600 -10.486 -0.943 1.00 94.00 206 THR A O 1
ATOM 1616 N N . TYR A 1 207 ? -9.698 -11.041 -2.926 1.00 94.62 207 TYR A N 1
ATOM 1617 C CA . TYR A 1 207 ? -9.926 -12.486 -2.807 1.00 94.62 207 TYR A CA 1
ATOM 1618 C C . TYR A 1 207 ? -8.768 -13.211 -2.126 1.00 94.62 207 TYR A C 1
ATOM 1620 O O . TYR A 1 207 ? -8.977 -14.210 -1.437 1.00 94.62 207 TYR A O 1
ATOM 1628 N N . GLY A 1 208 ? -7.558 -12.660 -2.229 1.00 95.00 208 GLY A N 1
ATOM 1629 C CA . GLY A 1 208 ? -6.340 -13.378 -1.889 1.00 95.00 208 GLY A CA 1
ATOM 1630 C C . GLY A 1 208 ? -6.020 -14.455 -2.921 1.00 95.00 208 GLY A C 1
ATOM 1631 O O . GLY A 1 208 ? -6.705 -14.616 -3.927 1.00 95.00 208 GLY A O 1
ATOM 1632 N N . THR A 1 209 ? -4.940 -15.171 -2.661 1.00 95.44 209 THR A N 1
ATOM 1633 C CA . THR A 1 209 ? -4.446 -16.322 -3.424 1.00 95.44 209 THR A CA 1
ATOM 1634 C C . THR A 1 209 ? -3.799 -17.296 -2.438 1.00 95.44 209 THR A C 1
ATOM 1636 O O . THR A 1 209 ? -3.772 -17.040 -1.230 1.00 95.44 209 THR A O 1
ATOM 1639 N N . GLU A 1 210 ? -3.243 -18.394 -2.934 1.00 95.56 210 GLU A N 1
ATOM 1640 C CA . GLU A 1 210 ? -2.459 -19.336 -2.142 1.00 95.56 210 GLU A CA 1
ATOM 1641 C C . GLU A 1 210 ? -1.251 -18.651 -1.481 1.00 95.56 210 GLU A C 1
ATOM 1643 O O . GLU A 1 210 ? -0.934 -18.939 -0.325 1.00 95.56 210 GLU A O 1
ATOM 1648 N N . SER A 1 211 ? -0.616 -17.700 -2.179 1.00 94.69 211 SER A N 1
ATOM 1649 C CA . SER A 1 211 ? 0.590 -17.012 -1.701 1.00 94.69 211 SER A CA 1
ATOM 1650 C C . SER A 1 211 ? 0.341 -15.621 -1.105 1.00 94.69 211 SER A C 1
ATOM 1652 O O . SER A 1 211 ? 1.212 -15.073 -0.419 1.00 94.69 211 SER A O 1
ATOM 1654 N N . ILE A 1 212 ? -0.817 -15.008 -1.369 1.00 94.56 212 ILE A N 1
ATOM 1655 C CA . ILE A 1 212 ? -1.113 -13.619 -0.989 1.00 94.56 212 ILE A CA 1
ATOM 1656 C C . ILE A 1 212 ? -2.398 -13.551 -0.168 1.00 94.56 212 ILE A C 1
ATOM 1658 O O . ILE A 1 212 ? -3.493 -13.820 -0.654 1.00 94.56 212 ILE A O 1
ATOM 1662 N N . LYS A 1 213 ? -2.273 -13.116 1.089 1.00 94.44 213 LYS A N 1
ATOM 1663 C CA . LYS A 1 213 ? -3.405 -12.974 2.011 1.00 94.44 213 LYS A CA 1
ATOM 1664 C C . LYS A 1 213 ? -4.312 -11.812 1.588 1.00 94.44 213 LYS A C 1
ATOM 1666 O O . LYS A 1 213 ? -3.846 -10.676 1.435 1.00 94.44 213 LYS A O 1
ATOM 1671 N N . LYS A 1 214 ? -5.617 -12.085 1.496 1.00 93.75 214 LYS A N 1
ATOM 1672 C CA . LYS A 1 214 ? -6.658 -11.072 1.265 1.00 93.75 214 LYS A CA 1
ATOM 1673 C C . LYS A 1 214 ? -6.684 -9.999 2.353 1.00 93.75 214 LYS A C 1
ATOM 1675 O O . LYS A 1 214 ? -6.303 -10.237 3.496 1.00 93.75 214 LYS A O 1
ATOM 1680 N N . VAL A 1 215 ? -7.160 -8.817 1.993 1.00 90.69 215 VAL A N 1
ATOM 1681 C CA . VAL A 1 215 ? -7.302 -7.653 2.880 1.00 90.69 215 VAL A CA 1
ATOM 1682 C C . VAL A 1 215 ? -8.618 -7.677 3.654 1.00 90.69 215 VAL A C 1
ATOM 1684 O O . VAL A 1 215 ? -8.706 -7.061 4.712 1.00 90.69 215 VAL A O 1
ATOM 1687 N N . THR A 1 216 ? -9.631 -8.388 3.148 1.00 70.25 216 THR A N 1
ATOM 1688 C CA . THR A 1 216 ? -10.971 -8.444 3.747 1.00 70.25 216 THR A CA 1
ATOM 1689 C C . THR A 1 216 ? -10.897 -8.778 5.237 1.00 70.25 216 THR A C 1
ATOM 1691 O O . THR A 1 216 ? -10.182 -9.722 5.593 1.00 70.25 216 THR A O 1
ATOM 1694 N N . PRO A 1 217 ? -11.638 -8.056 6.104 1.00 53.50 217 PRO A N 1
ATOM 1695 C CA . PRO A 1 217 ? -11.689 -8.372 7.522 1.00 53.50 217 PRO A CA 1
ATOM 1696 C C . PRO A 1 217 ? -12.077 -9.841 7.691 1.00 53.50 217 PRO A C 1
ATOM 1698 O O . PRO A 1 217 ? -13.110 -10.289 7.189 1.00 53.50 217 PRO A O 1
ATOM 1701 N N . SER A 1 218 ? -11.213 -10.595 8.371 1.00 44.72 218 SER A N 1
ATOM 1702 C CA . SER A 1 218 ? -11.563 -11.880 8.963 1.00 44.72 218 SER A CA 1
ATOM 1703 C C . SER A 1 218 ? -12.736 -11.590 9.889 1.00 44.72 218 SER A C 1
ATOM 1705 O O . SER A 1 218 ? -12.502 -11.051 10.962 1.00 44.72 218 SER A O 1
ATOM 1707 N N . SER A 1 219 ? -13.967 -11.798 9.397 1.00 44.41 219 SER A N 1
ATOM 1708 C CA . SER A 1 219 ? -15.246 -11.806 10.123 1.00 44.41 219 SER A CA 1
ATOM 1709 C C . SER A 1 219 ? -15.187 -11.057 11.448 1.00 44.41 219 SER A C 1
ATOM 1711 O O . SER A 1 219 ? -14.683 -11.670 12.377 1.00 44.41 219 SER A O 1
ATOM 1713 N N . TYR A 1 220 ? -15.668 -9.801 11.530 1.00 45.22 220 TYR A N 1
ATOM 1714 C CA . TYR A 1 220 ? -15.736 -8.981 12.757 1.00 45.22 220 TYR A CA 1
ATOM 1715 C C . TYR A 1 220 ? -15.947 -9.842 14.013 1.00 45.22 220 TYR A C 1
ATOM 1717 O O . TYR A 1 220 ? -17.067 -10.037 14.481 1.00 45.22 220 TYR A O 1
ATOM 1725 N N . SER A 1 221 ? -14.859 -10.357 14.579 1.00 40.47 221 SER A N 1
ATOM 1726 C CA . SER A 1 221 ? -14.851 -10.932 15.898 1.00 40.47 221 SER A CA 1
ATOM 1727 C C . SER A 1 221 ? -14.770 -9.691 16.745 1.00 40.47 221 SER A C 1
ATOM 1729 O O . SER A 1 221 ? -13.681 -9.190 17.034 1.00 40.47 221 SER A O 1
ATOM 1731 N N . LEU A 1 222 ? -15.941 -9.120 17.044 1.00 40.91 222 LEU A N 1
ATOM 1732 C CA . LEU A 1 222 ? -16.052 -8.218 18.175 1.00 40.91 222 LEU A CA 1
ATOM 1733 C C . LEU A 1 222 ? -15.220 -8.871 19.285 1.00 40.91 222 LEU A C 1
ATOM 1735 O O . LEU A 1 222 ? -15.410 -10.074 19.519 1.00 40.91 222 LEU A O 1
ATOM 1739 N N . PRO A 1 223 ? -14.247 -8.163 19.894 1.00 40.69 223 PRO A N 1
ATOM 1740 C CA . PRO A 1 223 ? -13.567 -8.707 21.057 1.00 40.69 223 PRO A CA 1
ATOM 1741 C C . PRO A 1 223 ? -14.664 -9.243 21.964 1.00 40.69 223 PRO A C 1
ATOM 1743 O O . PRO A 1 223 ? -15.674 -8.558 22.133 1.00 40.69 223 PRO A O 1
ATOM 1746 N N . GLN A 1 224 ? -14.526 -10.495 22.409 1.00 35.28 224 GLN A N 1
ATOM 1747 C CA . GLN A 1 224 ? -15.484 -11.150 23.289 1.00 35.28 224 GLN A CA 1
ATOM 1748 C C . GLN A 1 224 ? -15.612 -10.301 24.557 1.00 35.28 224 GLN A C 1
ATOM 1750 O O . GLN A 1 224 ? -14.970 -10.556 25.570 1.00 35.28 224 GLN A O 1
ATOM 1755 N N . TYR A 1 225 ? -16.432 -9.257 24.507 1.00 38.66 225 TYR A N 1
ATOM 1756 C CA . TYR A 1 225 ? -17.043 -8.706 25.683 1.00 38.66 225 TYR A CA 1
ATOM 1757 C C . TYR A 1 225 ? -17.912 -9.849 26.157 1.00 38.66 225 TYR A C 1
ATOM 1759 O O . TYR A 1 225 ? -18.905 -10.192 25.514 1.00 38.66 225 TYR A O 1
ATOM 1767 N N . GLN A 1 226 ? -17.448 -10.503 27.221 1.00 33.56 226 GLN A N 1
ATOM 1768 C CA . GLN A 1 226 ? -18.276 -11.331 28.071 1.00 33.56 226 GLN A CA 1
ATOM 1769 C C . GLN A 1 226 ? -19.560 -10.544 28.317 1.00 33.56 226 GLN A C 1
ATOM 1771 O O . GLN A 1 226 ? -19.618 -9.649 29.159 1.00 33.56 226 GLN A O 1
ATOM 1776 N N . THR A 1 227 ? -20.592 -10.853 27.542 1.00 34.12 227 THR A N 1
ATOM 1777 C CA . THR A 1 227 ? -21.961 -10.523 27.878 1.00 34.12 227 THR A CA 1
ATOM 1778 C C . THR A 1 227 ? -22.293 -11.441 29.042 1.00 34.12 227 THR A C 1
ATOM 1780 O O . THR A 1 227 ? -22.867 -12.514 28.902 1.00 34.12 227 THR A O 1
ATOM 1783 N N . GLY A 1 228 ? -21.843 -11.033 30.229 1.00 36.28 228 GLY A N 1
ATOM 1784 C CA . GLY A 1 228 ? -22.385 -11.501 31.489 1.00 36.28 228 GLY A CA 1
ATOM 1785 C C . GLY A 1 228 ? -23.827 -11.020 31.586 1.00 36.28 228 GLY A C 1
ATOM 1786 O O . GLY A 1 228 ? -24.114 -10.000 32.203 1.00 36.28 228 GLY A O 1
ATOM 1787 N N . SER A 1 229 ? -24.733 -11.712 30.908 1.00 28.66 229 SER A N 1
ATOM 1788 C CA . SER A 1 229 ? -26.164 -11.702 31.189 1.00 28.66 229 SER A CA 1
ATOM 1789 C C . SER A 1 229 ? -26.790 -12.879 30.470 1.00 28.66 229 SER A C 1
ATOM 1791 O O . SER A 1 229 ? -27.087 -12.824 29.282 1.00 28.66 229 SER A O 1
ATOM 1793 N N . SER A 1 230 ? -26.916 -13.962 31.230 1.00 30.48 230 SER A N 1
ATOM 1794 C CA . SER A 1 230 ? -28.115 -14.788 31.327 1.00 30.48 230 SER A CA 1
ATOM 1795 C C . SER A 1 230 ? -29.155 -14.497 30.241 1.00 30.48 230 SER A C 1
ATOM 1797 O O . SER A 1 230 ? -29.972 -13.586 30.380 1.00 30.48 230 SER A O 1
ATOM 1799 N N . TYR A 1 231 ? -29.136 -15.292 29.173 1.00 27.27 231 TYR A N 1
ATOM 1800 C CA . TYR A 1 231 ? -30.294 -15.430 28.302 1.00 27.27 231 TYR A CA 1
ATOM 1801 C C . TYR A 1 231 ? -31.453 -15.957 29.155 1.00 27.27 231 TYR A C 1
ATOM 1803 O O . TYR A 1 231 ? -31.483 -17.128 29.525 1.00 27.27 231 TYR A O 1
ATOM 1811 N N . ILE A 1 232 ? -32.381 -15.071 29.509 1.00 33.53 232 ILE A N 1
ATOM 1812 C CA . ILE A 1 232 ? -33.740 -15.457 29.868 1.00 33.53 232 ILE A CA 1
ATOM 1813 C C . ILE A 1 232 ? -34.473 -15.598 28.535 1.00 33.53 232 ILE A C 1
ATOM 1815 O O . ILE A 1 232 ? -34.783 -14.601 27.882 1.00 33.53 232 ILE A O 1
ATOM 1819 N N . SER A 1 233 ? -34.672 -16.843 28.115 1.00 24.03 233 SER A N 1
ATOM 1820 C CA . SER A 1 233 ? -35.636 -17.204 27.076 1.00 24.03 233 SER A CA 1
ATOM 1821 C C . SER A 1 233 ? -37.063 -17.024 27.616 1.00 24.03 233 SER A C 1
ATOM 1823 O O . SER A 1 233 ? -37.280 -17.305 28.799 1.00 24.03 233 SER A O 1
ATOM 1825 N N . PRO A 1 234 ? -38.044 -16.606 26.800 1.00 34.34 234 PRO A N 1
ATOM 1826 C CA . PRO A 1 234 ? -39.387 -17.158 26.911 1.00 34.34 234 PRO A CA 1
ATOM 1827 C C . PRO A 1 234 ? -39.426 -18.609 26.408 1.00 34.34 234 PRO A C 1
ATOM 1829 O O . PRO A 1 234 ? -38.663 -18.938 25.468 1.00 34.34 234 PRO A O 1
#